Protein AF-A0A9P8AT73-F1 (afdb_monomer)

Organism: NCBI:txid856835

pLDDT: mean 70.16, std 18.96, range [32.47, 95.94]

Nearest PDB structures (foldseek):
  2o8y-assembly1_A  TM=5.576E-01  e=1.952E-02  Homo sapiens
  8tvm-assembly2_B  TM=5.380E-01  e=4.644E-02  Homo sapiens
  4i93-assembly2_B  TM=5.311E-01  e=3.125E-01  Arabidopsis thaliana
  3q4t-assembly1_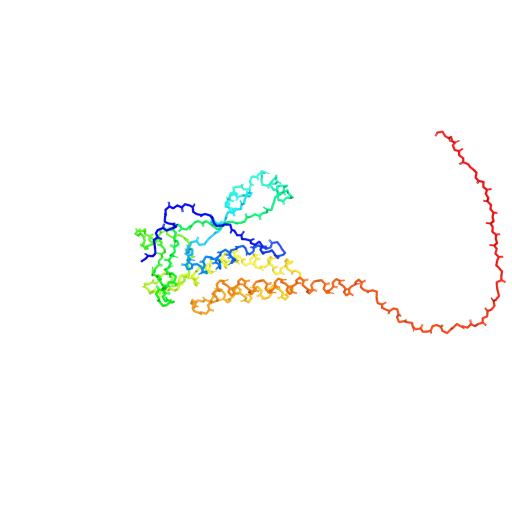A  TM=5.018E-01  e=4.172E-01  Homo sapiens
  7xdx-assembly2_B  TM=4.761E-01  e=6.252E-01  Arabidopsis thaliana

Sequence (244 aa):
MGEDLFRGRNHALPVLQELKYEGLTFVVSEGLAFCHKRLVAHLDVSYDNILVNFAGGINSPRTSAFRSKQYLSVHFPVRYYINGFEHAAVFFEDSKPSERTITGLPNACWGSKKEYFTRRVPPEMGNAEPYCPFRADHIVELKLWDDEAELHRMTVKTKAASTALRLLILFKEMSQEIPTQRPLMAEVYETLQTIIRETDQAAQEHYAGIYLPRESHNRGVEKDNRGVLPMVVVDGASGGSVKM

Secondary structure (DSSP, 8-state):
----TTTTS---EEPS---EETTEE-HHHHHHHHHHHTTEE-S--SGGGEEETTBSSTTS---THHHHHHHHHHHS---EEE--GGG-EE--TT--GGG--B-S-TGGGGT--GGG--S---GGGGSSS-B-HHHHTHHHHHHTS--HHHHHHHHHH-S-HHHHHHHHHHHHHHT-SSGGGSPPHHHHHHHHHHHHHHHHHHHHHHHHHHHS--------------------------------

Radius of gyration: 29.47 Å; Cα contacts (8 Å, |Δi|>4): 266; chains: 1; bounding box: 84×36×98 Å

Solvent-accessible surface area (backbone atoms only — not comparable to full-atom values): 15001 Å² total; per-residue (Å²): 129,52,78,72,87,50,64,90,48,93,50,71,46,77,41,90,62,84,44,71,57,97,88,45,74,54,45,62,42,51,44,47,23,58,32,47,77,63,39,32,24,47,70,47,66,48,62,78,25,38,38,37,85,88,40,70,29,81,85,52,78,86,46,81,70,57,67,62,46,62,60,48,56,77,79,39,83,87,41,45,25,48,36,56,39,75,45,42,48,61,50,52,91,87,57,52,80,87,70,54,53,48,54,40,42,64,57,44,74,71,75,42,61,67,87,76,60,80,70,90,69,53,73,64,40,76,33,86,54,74,40,56,46,61,54,47,45,48,52,40,68,55,57,78,44,70,45,65,65,54,49,48,47,45,53,70,62,38,89,46,63,69,56,40,52,52,53,51,51,51,51,53,39,45,59,41,88,56,58,88,67,26,62,53,47,55,56,49,35,55,48,52,53,50,53,49,54,54,50,54,50,52,51,51,52,54,52,50,66,70,71,50,77,75,77,75,77,78,71,78,76,79,78,78,89,78,82,85,87,82,89,80,87,81,87,82,90,79,89,87,81,90,86,132

Mean predicted aligned error: 13.98 Å

Structure (mmCIF, N/CA/C/O backbone):
data_AF-A0A9P8AT73-F1
#
_entry.id   AF-A0A9P8AT73-F1
#
loop_
_atom_site.group_PDB
_atom_site.id
_atom_site.type_symbol
_atom_site.label_atom_id
_atom_site.label_alt_id
_atom_site.label_comp_id
_atom_site.label_asym_id
_atom_site.label_entity_id
_atom_site.label_seq_id
_atom_site.pdbx_PDB_ins_code
_atom_site.Cartn_x
_atom_site.Cartn_y
_atom_site.Cartn_z
_atom_site.occupancy
_atom_site.B_iso_or_equiv
_atom_site.auth_seq_id
_atom_site.auth_comp_id
_atom_site.auth_asym_id
_atom_site.auth_atom_id
_atom_site.pdbx_PDB_model_num
ATOM 1 N N . MET A 1 1 ? 10.101 -10.794 -19.516 1.00 48.69 1 MET A N 1
ATOM 2 C CA . MET A 1 1 ? 8.888 -10.205 -18.911 1.00 48.69 1 MET A CA 1
ATOM 3 C C . MET A 1 1 ? 7.864 -11.314 -18.793 1.00 48.69 1 MET A C 1
ATOM 5 O O . MET A 1 1 ? 7.716 -12.039 -19.770 1.00 48.69 1 MET A O 1
ATOM 9 N N . GLY A 1 2 ? 7.253 -11.489 -17.617 1.00 42.00 2 GLY A N 1
ATOM 10 C CA . GLY A 1 2 ? 6.170 -12.456 -17.415 1.00 42.00 2 GLY A CA 1
ATOM 11 C C . GLY A 1 2 ? 4.982 -12.139 -18.303 1.00 42.00 2 GLY A C 1
ATOM 12 O O . GLY A 1 2 ? 4.750 -10.971 -18.604 1.00 42.00 2 GLY A O 1
ATOM 13 N N . GLU A 1 3 ? 4.304 -13.182 -18.776 1.00 43.25 3 GLU A N 1
ATOM 14 C CA . GLU A 1 3 ? 3.178 -13.073 -19.702 1.00 43.25 3 GLU A CA 1
ATOM 15 C C . GLU A 1 3 ? 2.102 -12.087 -19.218 1.00 43.25 3 GLU A C 1
ATOM 17 O O . GLU A 1 3 ? 1.919 -11.869 -18.019 1.00 43.25 3 GLU A O 1
ATOM 22 N N . ASP A 1 4 ? 1.400 -11.512 -20.200 1.00 49.44 4 ASP A N 1
ATOM 23 C CA . ASP A 1 4 ? 0.460 -10.379 -20.206 1.00 49.44 4 ASP A CA 1
ATOM 24 C C . ASP A 1 4 ? -0.786 -10.484 -19.282 1.00 49.44 4 ASP A C 1
ATOM 26 O O . ASP A 1 4 ? -1.852 -9.960 -19.607 1.00 49.44 4 ASP A O 1
ATOM 30 N N . LEU A 1 5 ? -0.699 -11.124 -18.114 1.00 47.59 5 LEU A N 1
ATOM 31 C CA . LEU A 1 5 ? -1.836 -11.470 -17.247 1.00 47.59 5 LEU A CA 1
ATOM 32 C C . LEU A 1 5 ? -2.676 -10.279 -16.752 1.00 47.59 5 LEU A C 1
ATOM 34 O O . LEU A 1 5 ? -3.830 -10.485 -16.386 1.00 47.59 5 LEU A O 1
ATOM 38 N N . PHE A 1 6 ? -2.137 -9.057 -16.784 1.00 48.16 6 PHE A N 1
ATOM 39 C CA . PHE A 1 6 ? -2.843 -7.831 -16.380 1.00 48.16 6 PHE A CA 1
ATOM 40 C C . PHE A 1 6 ? -2.926 -6.761 -17.480 1.00 48.16 6 PHE A C 1
ATOM 42 O O . PHE A 1 6 ? -3.417 -5.657 -17.246 1.00 48.16 6 PHE A O 1
ATOM 49 N N . ARG A 1 7 ? -2.441 -7.049 -18.693 1.00 45.00 7 ARG A N 1
ATOM 50 C CA . ARG A 1 7 ? -2.291 -6.033 -19.741 1.00 45.00 7 ARG A CA 1
ATOM 51 C C . ARG A 1 7 ? -3.615 -5.756 -20.454 1.00 45.00 7 ARG A C 1
ATOM 53 O O . ARG A 1 7 ? -4.243 -6.656 -21.006 1.00 45.00 7 ARG A O 1
ATOM 60 N N . GLY A 1 8 ? -4.023 -4.485 -20.478 1.00 43.53 8 GLY A N 1
ATOM 61 C CA . GLY A 1 8 ? -5.137 -3.996 -21.302 1.00 43.53 8 GLY A CA 1
ATOM 62 C C . GLY A 1 8 ? -6.535 -4.461 -20.879 1.00 43.53 8 GLY A C 1
ATOM 63 O O . GLY A 1 8 ? -7.487 -4.292 -21.640 1.00 43.53 8 GLY A O 1
ATOM 64 N N . ARG A 1 9 ? -6.683 -5.048 -19.686 1.00 45.66 9 ARG A N 1
ATOM 65 C CA . ARG A 1 9 ? -7.976 -5.447 -19.122 1.00 45.66 9 ARG A CA 1
ATOM 66 C C . ARG A 1 9 ? -8.153 -4.809 -17.751 1.00 45.66 9 ARG A C 1
ATOM 68 O O . ARG A 1 9 ? -7.236 -4.801 -16.938 1.00 45.66 9 ARG A O 1
ATOM 75 N N . ASN A 1 10 ? -9.354 -4.299 -17.489 1.00 51.50 10 ASN A N 1
ATOM 76 C CA . ASN A 1 10 ? -9.721 -3.803 -16.167 1.00 51.50 10 ASN A CA 1
ATOM 77 C C . ASN A 1 10 ? -9.813 -4.990 -15.205 1.00 51.50 10 ASN A C 1
ATOM 79 O O . ASN A 1 10 ? -10.814 -5.707 -15.183 1.00 51.50 10 ASN A O 1
ATOM 83 N N . HIS A 1 11 ? -8.756 -5.210 -14.431 1.00 58.66 11 HIS A N 1
ATOM 84 C CA . HIS A 1 11 ? -8.764 -6.153 -13.322 1.00 58.66 11 HIS A CA 1
ATOM 85 C C . HIS A 1 11 ? -9.163 -5.423 -12.040 1.00 58.66 11 HIS A C 1
ATOM 87 O O . HIS A 1 11 ? -8.707 -4.309 -11.785 1.00 58.66 11 HIS A O 1
ATOM 93 N N . ALA A 1 12 ? -10.023 -6.055 -11.245 1.00 60.66 12 ALA A N 1
ATOM 94 C CA . ALA A 1 12 ? -10.360 -5.615 -9.900 1.00 60.66 12 ALA A CA 1
ATOM 95 C C . ALA A 1 12 ? -10.035 -6.755 -8.934 1.00 60.66 12 ALA A C 1
ATOM 97 O O . ALA A 1 12 ? -10.530 -7.872 -9.106 1.00 60.66 12 ALA A O 1
ATOM 98 N N . LEU A 1 13 ? -9.198 -6.485 -7.935 1.00 61.12 13 LEU A N 1
ATOM 99 C CA . LEU A 1 13 ? -8.882 -7.452 -6.887 1.00 61.12 13 LEU A CA 1
ATOM 100 C C . LEU A 1 13 ? -9.727 -7.148 -5.649 1.00 61.12 13 LEU A C 1
ATOM 102 O O . LEU A 1 13 ? -9.697 -6.008 -5.182 1.00 61.12 13 LEU A O 1
ATOM 106 N N . PRO A 1 14 ? -10.484 -8.123 -5.110 1.00 58.16 14 PRO A N 1
ATOM 107 C CA . PRO A 1 14 ? -11.170 -7.928 -3.843 1.00 58.16 14 PRO A CA 1
ATOM 108 C C . PRO A 1 14 ? -10.143 -7.752 -2.724 1.00 58.16 14 PRO A C 1
ATOM 110 O O . PRO A 1 14 ? -9.236 -8.571 -2.578 1.00 58.16 14 PRO A O 1
ATOM 113 N N . VAL A 1 15 ? -10.318 -6.709 -1.918 1.00 59.06 15 VAL A N 1
ATOM 114 C CA . VAL A 1 15 ? -9.632 -6.575 -0.631 1.00 59.06 15 VAL A CA 1
ATOM 115 C C . VAL A 1 15 ? -10.300 -7.546 0.345 1.00 59.06 15 VAL A C 1
ATOM 117 O O . VAL A 1 15 ? -11.532 -7.608 0.421 1.00 59.06 15 VAL A O 1
ATOM 120 N N . LEU A 1 16 ? -9.493 -8.372 1.011 1.00 54.03 16 LEU A N 1
ATOM 121 C CA . LEU A 1 16 ? -9.964 -9.540 1.760 1.00 54.03 16 LEU A CA 1
ATOM 122 C C . LEU A 1 16 ? -10.389 -9.167 3.183 1.00 54.03 16 LEU A C 1
ATOM 124 O O . LEU A 1 16 ? -11.294 -9.801 3.730 1.00 54.03 16 LEU A O 1
ATOM 128 N N . GLN A 1 17 ? -9.804 -8.112 3.747 1.00 56.66 17 GLN A N 1
ATOM 129 C CA . GLN A 1 17 ? -10.068 -7.640 5.090 1.00 56.66 17 GLN A CA 1
ATOM 130 C C . GLN A 1 17 ? -10.032 -6.113 5.171 1.00 56.66 17 GLN A C 1
ATOM 132 O O . GLN A 1 17 ? -9.032 -5.437 4.939 1.00 56.66 17 GLN A O 1
ATOM 137 N N . GLU A 1 18 ? -11.163 -5.553 5.579 1.00 61.34 18 GLU A N 1
ATOM 138 C CA . GLU A 1 18 ? -11.250 -4.140 5.892 1.00 61.34 18 GLU A CA 1
ATOM 139 C C . GLU A 1 18 ? -10.633 -3.876 7.269 1.00 61.34 18 GLU A C 1
ATOM 141 O O . GLU A 1 18 ? -11.168 -4.294 8.298 1.00 61.34 18 GLU A O 1
ATOM 146 N N . LEU A 1 19 ? -9.503 -3.174 7.296 1.00 58.16 19 LEU A N 1
ATOM 147 C CA . LEU A 1 19 ? -8.893 -2.728 8.537 1.00 58.16 19 LEU A CA 1
ATOM 148 C C . LEU A 1 19 ? -9.467 -1.354 8.902 1.00 58.16 19 LEU A C 1
ATOM 150 O O . LEU A 1 19 ? -9.149 -0.354 8.256 1.00 58.16 19 LEU A O 1
ATOM 154 N N . LYS A 1 20 ? -10.340 -1.307 9.912 1.00 64.62 20 LYS A N 1
ATOM 155 C CA . LYS A 1 20 ? -10.963 -0.068 10.390 1.00 64.62 20 LYS A CA 1
ATOM 156 C C . LYS A 1 20 ? -10.419 0.349 11.744 1.00 64.62 20 LYS A C 1
ATOM 158 O O . LYS A 1 20 ? -10.353 -0.468 12.653 1.00 64.62 20 LYS A O 1
ATOM 163 N N . TYR A 1 21 ? -10.149 1.639 11.907 1.00 56.41 21 TYR A N 1
ATOM 164 C CA . TYR A 1 21 ? -9.905 2.233 13.219 1.00 56.41 21 TYR A CA 1
ATOM 165 C C . TYR A 1 21 ? -10.523 3.627 13.282 1.00 56.41 21 TYR A C 1
ATOM 167 O O . TYR A 1 21 ? -10.177 4.495 12.491 1.00 56.41 21 TYR A O 1
ATOM 175 N N . GLU A 1 22 ? -11.493 3.822 14.177 1.00 59.31 22 GLU A N 1
ATOM 176 C CA . GLU A 1 22 ? -12.158 5.114 14.423 1.00 59.31 22 GLU A CA 1
ATOM 177 C C . GLU A 1 22 ? -12.609 5.892 13.160 1.00 59.31 22 GLU A C 1
ATOM 179 O O . GLU A 1 22 ? -12.509 7.116 13.062 1.00 59.31 22 GLU A O 1
ATOM 184 N N . GLY A 1 23 ? -13.150 5.170 12.172 1.00 55.28 23 GLY A N 1
ATOM 185 C CA . GLY A 1 23 ? -13.635 5.740 10.907 1.00 55.28 23 GLY A CA 1
ATOM 186 C C . GLY A 1 23 ? -12.578 5.852 9.805 1.00 55.28 23 GLY A C 1
ATOM 187 O O . GLY A 1 23 ? -12.913 6.240 8.688 1.00 55.28 23 GLY A O 1
ATOM 188 N N . LEU A 1 24 ? -11.334 5.470 10.091 1.00 57.69 24 LEU A N 1
ATOM 189 C CA . LEU A 1 24 ? -10.261 5.281 9.118 1.00 57.69 24 LEU A CA 1
ATOM 190 C C . LEU A 1 24 ? -10.358 3.875 8.539 1.00 57.69 24 LEU A C 1
ATOM 192 O O . LEU A 1 24 ? -10.748 2.945 9.243 1.00 57.69 24 LEU A O 1
ATOM 196 N N . THR A 1 25 ? -10.022 3.721 7.262 1.00 63.56 25 THR A N 1
ATOM 197 C CA . THR A 1 25 ? -10.071 2.434 6.560 1.00 63.56 25 THR A CA 1
ATOM 198 C C . THR A 1 25 ? -8.763 2.218 5.801 1.00 63.56 25 THR A C 1
ATOM 200 O O . THR A 1 25 ? -8.476 2.951 4.860 1.00 63.56 25 THR A O 1
ATOM 203 N N . PHE A 1 26 ? -7.982 1.213 6.200 1.00 69.12 26 PHE A N 1
ATOM 204 C CA . PHE A 1 26 ? -6.647 0.901 5.663 1.00 69.12 26 PHE A CA 1
ATOM 205 C C . PHE A 1 26 ? -6.690 -0.297 4.705 1.00 69.12 26 PHE A C 1
ATOM 207 O O . PHE A 1 26 ? -6.011 -1.306 4.867 1.00 69.12 26 PHE A O 1
ATOM 214 N N . VAL A 1 27 ? -7.562 -0.207 3.707 1.00 64.69 27 VAL A N 1
ATOM 215 C CA . VAL A 1 27 ? -7.792 -1.260 2.698 1.00 64.69 27 VAL A CA 1
ATOM 216 C C . VAL A 1 27 ? -6.711 -1.319 1.621 1.00 64.69 27 VAL A C 1
ATOM 218 O O . VAL A 1 27 ? -6.592 -2.315 0.911 1.00 64.69 27 VAL A O 1
ATOM 221 N N . VAL A 1 28 ? -5.923 -0.251 1.494 1.00 76.88 28 VAL A N 1
ATOM 222 C CA . VAL A 1 28 ? -4.886 -0.126 0.468 1.00 76.88 28 VAL A CA 1
ATOM 223 C C . VAL A 1 28 ? -3.676 -0.986 0.831 1.00 76.88 28 VAL A C 1
ATOM 225 O O . VAL A 1 28 ? -3.201 -1.733 -0.024 1.00 76.88 28 VAL A O 1
ATOM 228 N N . SER A 1 29 ? -3.232 -0.976 2.095 1.00 83.62 29 SER A N 1
ATOM 229 C CA . SER A 1 29 ? -2.037 -1.726 2.499 1.00 83.62 29 SER A CA 1
ATOM 230 C C . SER A 1 29 ? -2.196 -3.242 2.348 1.00 83.62 29 SER A C 1
ATOM 232 O O . SER A 1 29 ? -1.285 -3.893 1.846 1.00 83.62 29 SER A O 1
ATOM 234 N N . GLU A 1 30 ? -3.347 -3.826 2.709 1.00 85.19 30 GLU A N 1
ATOM 235 C CA . GLU A 1 30 ? -3.569 -5.274 2.537 1.00 85.19 30 GLU A CA 1
ATOM 236 C C . GLU A 1 30 ? -3.549 -5.673 1.056 1.00 85.19 30 GLU A C 1
ATOM 238 O O . GLU A 1 30 ? -2.845 -6.606 0.659 1.00 85.19 30 GLU A O 1
ATOM 243 N N . GLY A 1 31 ? -4.317 -4.964 0.222 1.00 85.31 31 GLY A N 1
ATOM 244 C CA . GLY A 1 31 ? -4.418 -5.278 -1.200 1.00 85.31 31 GLY A CA 1
ATOM 245 C C . GLY A 1 31 ? -3.078 -5.111 -1.918 1.00 85.31 31 GLY A C 1
ATOM 246 O O . GLY A 1 31 ? -2.707 -5.950 -2.742 1.00 85.31 31 GLY A O 1
ATOM 247 N N . LEU A 1 32 ? -2.300 -4.088 -1.560 1.00 89.44 32 LEU A N 1
ATOM 248 C CA . LEU A 1 32 ? -0.948 -3.906 -2.081 1.00 89.44 32 LEU A CA 1
ATOM 249 C C . LEU A 1 32 ? 0.024 -4.965 -1.547 1.00 89.44 32 LEU A C 1
ATOM 251 O O . LEU A 1 32 ? 0.783 -5.518 -2.338 1.00 89.44 32 LEU A O 1
ATOM 255 N N . ALA A 1 33 ? -0.041 -5.343 -0.267 1.00 91.31 33 ALA A N 1
ATOM 256 C CA . ALA A 1 33 ? 0.756 -6.448 0.271 1.00 91.31 33 ALA A CA 1
ATOM 257 C C . ALA A 1 33 ? 0.456 -7.770 -0.461 1.00 91.31 33 ALA A C 1
ATOM 259 O O . ALA A 1 33 ? 1.371 -8.524 -0.803 1.00 91.31 33 ALA A O 1
ATOM 260 N N . PHE A 1 34 ? -0.817 -8.031 -0.776 1.00 91.31 34 PHE A N 1
ATOM 261 C CA . PHE A 1 34 ? -1.239 -9.177 -1.581 1.00 91.31 34 PHE A CA 1
ATOM 262 C C . PHE A 1 34 ? -0.641 -9.153 -2.996 1.00 91.31 34 PHE A C 1
ATOM 264 O O . PHE A 1 34 ? -0.196 -10.201 -3.482 1.00 91.31 34 PHE A O 1
ATOM 271 N N . CYS A 1 35 ? -0.629 -7.984 -3.647 1.00 93.00 35 CYS A N 1
ATOM 272 C CA . CYS A 1 35 ? -0.035 -7.793 -4.972 1.00 93.00 35 CYS A CA 1
ATOM 273 C C . CYS A 1 35 ? 1.484 -7.991 -4.927 1.00 93.00 35 CYS A C 1
ATOM 275 O O . CYS A 1 35 ? 2.031 -8.786 -5.692 1.00 93.00 35 CYS A O 1
ATOM 277 N N . HIS A 1 36 ? 2.159 -7.352 -3.970 1.00 94.50 36 HIS A N 1
ATOM 278 C CA . HIS A 1 36 ? 3.612 -7.416 -3.799 1.00 94.50 36 HIS A CA 1
ATOM 279 C C . HIS A 1 36 ? 4.085 -8.843 -3.525 1.00 94.50 36 HIS A C 1
ATOM 281 O O . HIS A 1 36 ? 5.084 -9.277 -4.097 1.00 94.50 36 HIS A O 1
ATOM 287 N N . LYS A 1 37 ? 3.331 -9.621 -2.735 1.00 94.81 37 LYS A N 1
ATOM 288 C CA . LYS A 1 37 ? 3.602 -11.050 -2.499 1.00 94.81 37 LYS A CA 1
ATOM 289 C C . LYS A 1 37 ? 3.580 -11.884 -3.786 1.00 94.81 37 LYS A C 1
ATOM 291 O O . LYS A 1 37 ? 4.264 -12.898 -3.858 1.00 94.81 37 LYS A O 1
ATOM 296 N N . ARG A 1 38 ? 2.813 -11.460 -4.795 1.00 95.25 38 ARG A N 1
ATOM 297 C CA . ARG A 1 38 ? 2.738 -12.069 -6.137 1.00 95.25 38 ARG A CA 1
ATOM 298 C C . ARG A 1 38 ? 3.625 -11.371 -7.160 1.00 95.25 38 ARG A C 1
ATOM 300 O O . ARG A 1 38 ? 3.467 -11.584 -8.354 1.00 95.25 38 ARG A O 1
ATOM 307 N N . LEU A 1 39 ? 4.546 -10.534 -6.688 1.00 95.94 39 LEU A N 1
ATOM 308 C CA . LEU A 1 39 ? 5.477 -9.780 -7.516 1.00 95.94 39 LEU A CA 1
ATOM 309 C C . LEU A 1 39 ? 4.776 -8.876 -8.540 1.00 95.94 39 LEU A C 1
ATOM 311 O O . LEU A 1 39 ? 5.279 -8.666 -9.643 1.00 95.94 39 LEU A O 1
ATOM 315 N N . VAL A 1 40 ? 3.627 -8.324 -8.147 1.00 94.81 40 VAL A N 1
ATOM 316 C CA . VAL A 1 40 ? 2.894 -7.302 -8.894 1.00 94.81 40 VAL A CA 1
ATOM 317 C C . VAL A 1 40 ? 3.022 -5.977 -8.147 1.00 94.81 40 VAL A C 1
ATOM 319 O O . VAL A 1 40 ? 2.574 -5.872 -7.007 1.00 94.81 40 VAL A O 1
ATOM 322 N N . ALA A 1 41 ? 3.632 -4.976 -8.775 1.00 93.44 41 ALA A N 1
ATOM 323 C CA . ALA A 1 41 ? 3.624 -3.593 -8.298 1.00 93.44 41 ALA A CA 1
ATOM 324 C C . ALA A 1 41 ? 2.568 -2.802 -9.077 1.00 93.44 41 ALA A C 1
ATOM 326 O O . ALA A 1 41 ? 2.518 -2.911 -10.300 1.00 93.44 41 ALA A O 1
ATOM 327 N N . HIS A 1 42 ? 1.722 -2.036 -8.393 1.00 91.81 42 HIS A N 1
ATOM 328 C CA . HIS A 1 42 ? 0.559 -1.383 -9.000 1.00 91.81 42 HIS A CA 1
ATOM 329 C C . HIS A 1 42 ? 0.937 -0.129 -9.797 1.00 91.81 42 HIS A C 1
ATOM 331 O O . HIS A 1 42 ? 0.401 0.109 -10.876 1.00 91.81 42 HIS A O 1
ATOM 337 N N . LEU A 1 43 ? 1.856 0.675 -9.256 1.00 89.50 43 LEU A N 1
ATOM 338 C CA . LEU A 1 43 ? 2.461 1.897 -9.803 1.00 89.50 43 LEU A CA 1
ATOM 339 C C . LEU A 1 43 ? 1.519 3.066 -10.088 1.00 89.50 43 LEU A C 1
ATOM 341 O O . LEU A 1 43 ? 1.976 4.187 -10.301 1.00 89.50 43 LEU A O 1
ATOM 345 N N . ASP A 1 44 ? 0.215 2.819 -10.038 1.00 85.38 44 ASP A N 1
ATOM 346 C CA . ASP A 1 44 ? -0.812 3.838 -10.195 1.00 85.38 44 ASP A CA 1
ATOM 347 C C . ASP A 1 44 ? -1.846 3.820 -9.066 1.00 85.38 44 ASP A C 1
ATOM 349 O O . ASP A 1 44 ? -3.048 3.932 -9.278 1.00 85.38 44 ASP A O 1
ATOM 353 N N . VAL A 1 45 ? -1.398 3.622 -7.830 1.00 83.56 45 VAL A N 1
ATOM 354 C CA . VAL A 1 45 ? -2.297 3.664 -6.670 1.00 83.56 45 VAL A CA 1
ATOM 355 C C . VAL A 1 45 ? -2.911 5.070 -6.580 1.00 83.56 45 VAL A C 1
ATOM 357 O O . VAL A 1 45 ? -2.193 6.057 -6.699 1.00 83.56 45 VAL A O 1
ATOM 360 N N . SER A 1 46 ? -4.231 5.192 -6.419 1.00 79.44 46 SER A N 1
ATOM 361 C CA . SER A 1 46 ? -4.929 6.454 -6.107 1.00 79.44 46 SER A CA 1
ATOM 362 C C . SER A 1 46 ? -6.369 6.197 -5.668 1.00 79.44 46 SER A C 1
ATOM 364 O O . SER A 1 46 ? -6.878 5.093 -5.838 1.00 79.44 46 SER A O 1
ATOM 366 N N . TYR A 1 47 ? -7.053 7.229 -5.163 1.00 74.69 47 TYR A N 1
ATOM 367 C CA . TYR A 1 47 ? -8.481 7.155 -4.833 1.00 74.69 47 TYR A CA 1
ATOM 368 C C . TYR A 1 47 ? -9.379 6.768 -6.011 1.00 74.69 47 TYR A C 1
ATOM 370 O O . TYR A 1 47 ? -10.402 6.119 -5.798 1.00 74.69 47 TYR A O 1
ATOM 378 N N . ASP A 1 48 ? -9.026 7.166 -7.234 1.00 76.44 48 ASP A N 1
ATOM 379 C CA . ASP A 1 48 ? -9.808 6.815 -8.426 1.00 76.44 48 ASP A CA 1
ATOM 380 C C . ASP A 1 48 ? -9.683 5.318 -8.758 1.00 76.44 48 ASP A C 1
ATOM 382 O O . ASP A 1 48 ? -10.554 4.748 -9.415 1.00 76.44 48 ASP A O 1
ATOM 386 N N . ASN A 1 49 ? -8.633 4.688 -8.225 1.00 82.12 49 ASN A N 1
ATOM 387 C CA . ASN A 1 49 ? -8.288 3.282 -8.380 1.00 82.12 49 ASN A CA 1
ATOM 388 C C . ASN A 1 49 ? -8.663 2.421 -7.152 1.00 82.12 49 ASN A C 1
ATOM 390 O O . ASN A 1 49 ? -8.213 1.280 -7.010 1.00 82.12 49 ASN A O 1
ATOM 394 N N . ILE A 1 50 ? -9.502 2.962 -6.258 1.00 79.88 50 ILE A N 1
ATOM 395 C CA . ILE A 1 50 ? -10.139 2.222 -5.165 1.00 79.88 50 ILE A CA 1
ATOM 396 C C . ILE A 1 50 ? -11.655 2.245 -5.369 1.00 79.88 50 ILE A C 1
ATOM 398 O O . ILE A 1 50 ? -12.312 3.280 -5.234 1.00 79.88 50 ILE A O 1
ATOM 402 N N . LEU A 1 51 ? -12.230 1.082 -5.665 1.00 77.56 51 LEU A N 1
ATOM 403 C CA . LEU A 1 51 ? -13.673 0.907 -5.827 1.00 77.56 51 LEU A CA 1
ATOM 404 C C . LEU A 1 51 ? -14.305 0.423 -4.528 1.00 77.56 51 LEU A C 1
ATOM 406 O O . LEU A 1 51 ? -13.702 -0.347 -3.783 1.00 77.56 51 LEU A O 1
ATOM 410 N N . VAL A 1 52 ? -15.561 0.803 -4.301 1.00 76.00 52 VAL A N 1
ATOM 411 C CA . VAL A 1 52 ? -16.378 0.287 -3.202 1.00 76.00 52 VAL A CA 1
ATOM 412 C C . VAL A 1 52 ? -17.647 -0.327 -3.786 1.00 76.00 52 VAL A C 1
ATOM 414 O O . VAL A 1 52 ? -18.292 0.261 -4.647 1.00 76.00 52 VAL A O 1
ATOM 417 N N . ASN A 1 53 ? -18.069 -1.498 -3.317 1.00 74.56 53 ASN A N 1
ATOM 418 C CA . ASN A 1 53 ? -19.263 -2.180 -3.847 1.00 74.56 53 ASN A CA 1
ATOM 419 C C . ASN A 1 53 ? -20.572 -1.355 -3.806 1.00 74.56 53 ASN A C 1
ATOM 421 O O . ASN A 1 53 ? -21.516 -1.694 -4.516 1.00 74.56 53 ASN A O 1
ATOM 425 N N . PHE A 1 54 ? -20.637 -0.264 -3.033 1.00 66.75 54 PHE A N 1
ATOM 426 C CA . PHE A 1 54 ? -21.784 0.658 -2.997 1.00 66.75 54 PHE A CA 1
ATOM 427 C C . PHE A 1 54 ? -21.511 2.030 -3.623 1.00 66.75 54 PHE A C 1
ATOM 429 O O . PHE A 1 54 ? -22.427 2.848 -3.735 1.00 66.75 54 PHE A O 1
ATOM 436 N N . ALA A 1 55 ? -20.289 2.318 -4.063 1.00 59.34 55 ALA A N 1
ATOM 437 C CA . ALA A 1 55 ? -19.909 3.602 -4.638 1.00 59.34 55 ALA A CA 1
ATOM 438 C C . ALA A 1 55 ? -18.804 3.432 -5.691 1.00 59.34 55 ALA A C 1
ATOM 440 O O . ALA A 1 55 ? -17.778 2.813 -5.425 1.00 59.34 55 ALA A O 1
ATOM 441 N N . GLY A 1 56 ? -18.985 4.047 -6.869 1.00 54.28 56 GLY A N 1
ATOM 442 C CA . GLY A 1 56 ? -17.842 4.329 -7.748 1.00 54.28 56 GLY A CA 1
ATOM 443 C C . GLY A 1 56 ? -16.809 5.207 -7.026 1.00 54.28 56 GLY A C 1
ATOM 444 O O . GLY A 1 56 ? -17.076 5.642 -5.904 1.00 54.28 56 GLY A O 1
ATOM 445 N N . GLY A 1 57 ? -15.656 5.467 -7.655 1.00 50.00 57 GLY A N 1
ATOM 446 C CA . GLY A 1 57 ? -14.535 6.205 -7.046 1.00 50.00 57 GLY A CA 1
ATOM 447 C C . GLY A 1 57 ? -14.960 7.450 -6.253 1.00 50.00 57 GLY A C 1
ATOM 448 O O . GLY A 1 57 ? -15.999 8.048 -6.532 1.00 50.00 57 GLY A O 1
ATOM 449 N N . ILE A 1 58 ? -14.173 7.842 -5.246 1.00 47.19 58 ILE A N 1
ATOM 450 C CA . ILE A 1 58 ? -14.575 8.799 -4.188 1.00 47.19 58 ILE A CA 1
ATOM 451 C C . ILE A 1 58 ? -15.065 10.172 -4.707 1.00 47.19 58 ILE A C 1
ATOM 453 O O . ILE A 1 58 ? -15.793 10.876 -4.006 1.00 47.19 58 ILE A O 1
ATOM 457 N N . ASN A 1 59 ? -14.711 10.513 -5.951 1.00 47.53 59 ASN A N 1
ATOM 458 C CA . ASN A 1 59 ? -15.128 11.706 -6.693 1.00 47.53 59 ASN A CA 1
ATOM 459 C C . ASN A 1 59 ? -16.506 11.583 -7.376 1.00 47.53 59 ASN A C 1
ATOM 461 O O . ASN A 1 59 ? -16.967 12.519 -8.031 1.00 47.53 59 ASN A O 1
ATOM 465 N N . SER A 1 60 ? -17.190 10.444 -7.241 1.00 45.72 60 SER A N 1
ATOM 466 C CA . SER A 1 60 ? -18.551 10.259 -7.738 1.00 45.72 60 SER A CA 1
ATOM 467 C C . SER A 1 60 ? -19.474 11.265 -7.041 1.00 45.72 60 SER A C 1
ATOM 469 O O . SER A 1 60 ? -19.406 11.402 -5.814 1.00 45.72 60 SER A O 1
ATOM 471 N N . PRO A 1 61 ? -20.315 12.009 -7.784 1.00 42.06 61 PRO A N 1
ATOM 472 C CA . PRO A 1 61 ? -21.031 13.145 -7.230 1.00 42.06 61 PRO A CA 1
ATOM 473 C C . PRO A 1 61 ? -21.834 12.716 -6.002 1.00 42.06 61 PRO A C 1
ATOM 475 O O . PRO 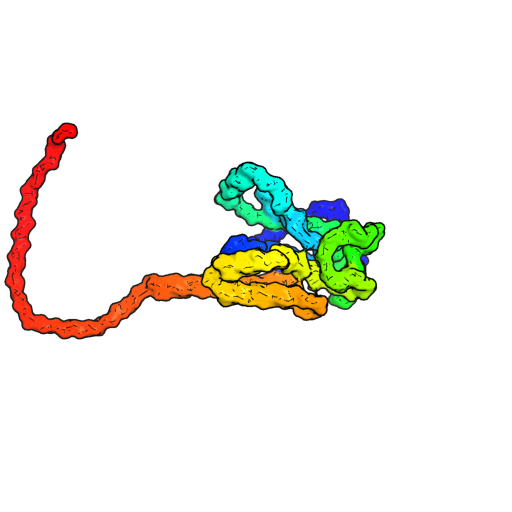A 1 61 ? -22.651 11.789 -6.064 1.00 42.06 61 PRO A O 1
ATOM 478 N N . ARG A 1 62 ? -21.593 13.414 -4.881 1.00 48.88 62 ARG A N 1
ATOM 479 C CA . ARG A 1 62 ? -22.332 13.306 -3.612 1.00 48.88 62 ARG A CA 1
ATOM 480 C C . ARG A 1 62 ? -23.760 13.826 -3.796 1.00 48.88 62 ARG A C 1
ATOM 482 O O . ARG A 1 62 ? -24.179 14.801 -3.183 1.00 48.88 62 ARG A O 1
ATOM 489 N N . THR A 1 63 ? -24.507 13.209 -4.700 1.00 47.28 63 THR A N 1
ATOM 490 C CA . THR A 1 63 ? -25.932 13.459 -4.868 1.00 47.28 63 THR A CA 1
ATOM 491 C C . THR A 1 63 ? -26.671 12.961 -3.627 1.00 47.28 63 THR A C 1
ATOM 493 O O . THR A 1 63 ? -26.165 12.135 -2.862 1.00 47.28 63 THR A O 1
ATOM 496 N N . SER A 1 64 ? -27.894 13.439 -3.412 1.00 46.09 64 SER A N 1
ATOM 497 C CA . SER A 1 64 ? -28.784 12.987 -2.332 1.00 46.09 64 SER A CA 1
ATOM 498 C C . SER A 1 64 ? -28.970 11.458 -2.276 1.00 46.09 64 SER A C 1
ATOM 500 O O . SER A 1 64 ? -29.263 10.922 -1.207 1.00 46.09 64 SER A O 1
ATOM 502 N N . ALA A 1 65 ? -28.695 10.740 -3.371 1.00 49.38 65 ALA A N 1
ATOM 503 C CA . ALA A 1 65 ? -28.652 9.279 -3.443 1.00 49.38 65 ALA A CA 1
ATOM 504 C C . ALA A 1 65 ? -27.504 8.625 -2.639 1.00 49.38 65 ALA A C 1
ATOM 506 O O . ALA A 1 65 ? -27.517 7.419 -2.419 1.00 49.38 65 ALA A O 1
ATOM 507 N N . PHE A 1 66 ? -26.508 9.375 -2.154 1.00 46.03 66 PHE A N 1
ATOM 508 C CA . PHE A 1 66 ? -25.490 8.826 -1.246 1.00 46.03 66 PHE A CA 1
ATOM 509 C C . PHE A 1 66 ? -26.024 8.603 0.175 1.00 46.03 66 PHE A C 1
ATOM 511 O O . PHE A 1 66 ? -25.565 7.696 0.866 1.00 46.03 66 PHE A O 1
ATOM 518 N N . ARG A 1 67 ? -27.038 9.370 0.607 1.00 45.91 67 ARG A N 1
ATOM 519 C CA . ARG A 1 67 ? -27.685 9.157 1.914 1.00 45.91 67 ARG A CA 1
ATOM 520 C C . ARG A 1 67 ? -28.522 7.877 1.942 1.00 45.91 67 ARG A C 1
ATOM 522 O O . ARG A 1 67 ? -28.595 7.237 2.983 1.00 45.91 67 ARG A O 1
ATOM 529 N N . SER A 1 68 ? -29.086 7.447 0.809 1.00 48.34 68 SER A N 1
ATOM 530 C CA . SER A 1 68 ? -29.788 6.157 0.725 1.00 48.34 68 SER A CA 1
ATOM 531 C C . SER A 1 68 ? -28.837 4.951 0.707 1.00 48.34 68 SER A C 1
ATOM 533 O O . SER A 1 68 ? -29.245 3.853 1.071 1.00 48.34 68 SER A O 1
ATOM 535 N N . LYS A 1 69 ? -27.551 5.140 0.376 1.00 49.62 69 LYS A N 1
ATOM 536 C CA . LYS A 1 69 ? -26.534 4.071 0.383 1.00 49.62 69 LYS A CA 1
ATOM 537 C C . LYS A 1 69 ? -26.040 3.681 1.780 1.00 49.62 69 LYS A C 1
ATOM 539 O O . LYS A 1 69 ? -25.594 2.551 1.948 1.00 49.62 69 LYS A O 1
ATOM 544 N N . GLN A 1 70 ? -26.179 4.550 2.787 1.00 51.62 70 GLN A N 1
ATOM 545 C CA . GLN A 1 70 ? -25.878 4.202 4.188 1.00 51.62 70 GLN A CA 1
ATOM 546 C C . GLN A 1 70 ? -26.778 3.074 4.720 1.00 51.62 70 GLN A C 1
ATOM 548 O O . GLN A 1 70 ? -26.361 2.304 5.580 1.00 51.62 70 GLN A O 1
ATOM 553 N N . TYR A 1 71 ? -27.986 2.921 4.168 1.00 53.97 71 TYR A N 1
ATOM 554 C CA . TYR A 1 71 ? -28.869 1.804 4.507 1.00 53.97 71 TYR A CA 1
ATOM 555 C C . TYR A 1 71 ? -28.389 0.479 3.902 1.00 53.97 71 TYR A C 1
ATOM 557 O O . TYR A 1 71 ? -28.564 -0.572 4.511 1.00 53.97 71 TYR A O 1
ATOM 565 N N . LEU A 1 72 ? -27.718 0.504 2.744 1.00 57.31 72 LEU A N 1
ATOM 566 C CA . LEU A 1 72 ? -27.205 -0.716 2.116 1.00 57.31 72 LEU A CA 1
ATOM 567 C C . LEU A 1 72 ? -26.041 -1.324 2.902 1.00 57.31 72 LEU A C 1
ATOM 569 O O . LEU A 1 72 ? -25.970 -2.544 2.991 1.00 57.31 72 LEU A O 1
ATOM 573 N N . SER A 1 73 ? -25.193 -0.510 3.544 1.00 55.88 73 SER A N 1
ATOM 574 C CA . SER A 1 73 ? -24.105 -1.023 4.393 1.00 55.88 73 SER A CA 1
ATOM 575 C C . SER A 1 73 ? -24.586 -1.745 5.657 1.00 55.88 73 SER A C 1
ATOM 577 O O . SER A 1 73 ? -23.817 -2.487 6.257 1.00 55.88 73 SER A O 1
ATOM 579 N N . VAL A 1 74 ? -25.847 -1.548 6.066 1.00 63.88 74 VAL A N 1
ATOM 580 C CA . VAL A 1 74 ? -26.467 -2.313 7.164 1.00 63.88 74 VAL A CA 1
ATOM 581 C C . VAL A 1 74 ? -26.861 -3.719 6.699 1.00 63.88 74 VAL A C 1
ATOM 583 O O . VAL A 1 74 ? -26.843 -4.660 7.485 1.00 63.88 74 VAL A O 1
ATOM 586 N N . HIS A 1 75 ? -27.197 -3.875 5.416 1.00 66.69 75 HIS A N 1
ATOM 587 C CA . HIS A 1 75 ? -27.667 -5.139 4.844 1.00 66.69 75 HIS A CA 1
ATOM 588 C C . HIS A 1 75 ? -26.578 -5.924 4.107 1.00 66.69 75 HIS A C 1
ATOM 590 O O . HIS A 1 75 ? -26.713 -7.132 3.924 1.00 66.69 75 HIS A O 1
ATOM 596 N N . PHE A 1 76 ? -25.498 -5.261 3.696 1.00 67.50 76 PHE A N 1
ATOM 597 C CA . PHE A 1 76 ? -24.425 -5.866 2.926 1.00 67.50 76 PHE A CA 1
ATOM 598 C C . PHE A 1 76 ? -23.057 -5.344 3.383 1.00 67.50 76 PHE A C 1
ATOM 600 O O . PHE A 1 76 ? -22.891 -4.137 3.571 1.00 67.50 76 PHE A O 1
ATOM 607 N N . PRO A 1 77 ? -22.045 -6.221 3.512 1.00 71.44 77 PRO A N 1
ATOM 608 C CA . PRO A 1 77 ? -20.713 -5.802 3.924 1.00 71.44 77 PRO A CA 1
ATOM 609 C C . PRO A 1 77 ? -20.103 -4.860 2.884 1.00 71.44 77 PRO A C 1
ATOM 611 O O . PRO A 1 77 ? -20.184 -5.117 1.678 1.00 71.44 77 PRO A O 1
ATOM 614 N N . VAL A 1 78 ? -19.472 -3.781 3.350 1.00 71.62 78 VAL A N 1
ATOM 615 C CA . VAL A 1 78 ? -18.672 -2.893 2.500 1.00 71.62 78 VAL A CA 1
ATOM 616 C C . VAL A 1 78 ? -17.446 -3.665 2.022 1.00 71.62 78 VAL A C 1
ATOM 618 O O . VAL A 1 78 ? -16.773 -4.325 2.808 1.00 71.62 78 VAL A O 1
ATOM 621 N N . ARG A 1 79 ? -17.184 -3.624 0.716 1.00 75.88 79 ARG A N 1
ATOM 622 C CA . ARG A 1 79 ? -16.034 -4.274 0.086 1.00 75.88 79 ARG A CA 1
ATOM 623 C C . ARG A 1 79 ? -15.281 -3.263 -0.744 1.00 75.88 79 ARG A C 1
ATOM 625 O O . ARG A 1 79 ? -15.901 -2.525 -1.512 1.00 75.88 79 ARG A O 1
ATOM 632 N N . TYR A 1 80 ? -13.966 -3.287 -0.603 1.00 77.94 80 TYR A N 1
ATOM 633 C CA . TYR A 1 80 ? -13.050 -2.445 -1.350 1.00 77.94 80 TYR A CA 1
ATOM 634 C C . TYR A 1 80 ? -12.356 -3.285 -2.409 1.00 77.94 80 TYR A C 1
ATOM 636 O O . TYR A 1 80 ? -12.127 -4.481 -2.213 1.00 77.94 80 TYR A O 1
ATOM 644 N N . TYR A 1 81 ? -12.043 -2.664 -3.535 1.00 81.75 81 TYR A N 1
ATOM 645 C CA . TYR A 1 81 ? -11.325 -3.304 -4.623 1.00 81.75 81 TYR A CA 1
ATOM 646 C C . TYR A 1 81 ? -10.250 -2.359 -5.127 1.00 81.75 81 TYR A C 1
ATOM 648 O O . TYR A 1 81 ? -10.521 -1.175 -5.317 1.00 81.75 81 TYR A O 1
ATOM 656 N N . ILE A 1 82 ? -9.060 -2.894 -5.371 1.00 85.81 82 ILE A N 1
ATOM 657 C CA . ILE A 1 82 ? -8.020 -2.180 -6.113 1.00 85.81 82 ILE A CA 1
ATOM 658 C C . ILE A 1 82 ? -8.257 -2.463 -7.598 1.00 85.81 82 ILE A C 1
ATOM 660 O O . ILE A 1 82 ? -8.433 -3.625 -7.979 1.00 85.81 82 ILE A O 1
ATOM 664 N N . ASN A 1 83 ? -8.294 -1.419 -8.421 1.00 86.50 83 ASN A N 1
ATOM 665 C CA . ASN A 1 83 ? -8.327 -1.486 -9.885 1.00 86.50 83 ASN A CA 1
ATOM 666 C C . ASN A 1 83 ? -7.265 -0.547 -10.475 1.00 86.50 83 ASN A C 1
ATOM 668 O O . ASN A 1 83 ? -6.572 0.129 -9.733 1.00 86.50 83 ASN A O 1
ATOM 672 N N . GLY A 1 84 ? -7.158 -0.470 -11.803 1.00 85.06 84 GLY A N 1
ATOM 673 C CA . GLY A 1 84 ? -6.192 0.434 -12.443 1.00 85.06 84 GLY A CA 1
ATOM 674 C C . GLY A 1 84 ? -4.817 -0.204 -12.680 1.00 85.06 84 GLY A C 1
ATOM 675 O O . GLY A 1 84 ? -3.779 0.433 -12.511 1.00 85.06 84 GLY A O 1
ATOM 676 N N . PHE A 1 85 ? -4.796 -1.496 -13.031 1.00 90.06 85 PHE 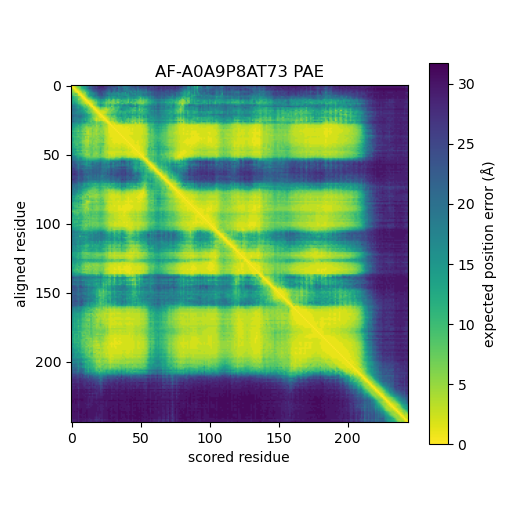A N 1
ATOM 677 C CA . PHE A 1 85 ? -3.568 -2.268 -13.257 1.00 90.06 85 PHE A CA 1
ATOM 678 C C . PHE A 1 85 ? -2.919 -2.030 -14.631 1.00 90.06 85 PHE A C 1
ATOM 680 O O . PHE A 1 85 ? -1.933 -2.688 -14.957 1.00 90.06 85 PHE A O 1
ATOM 687 N N . GLU A 1 86 ? -3.414 -1.095 -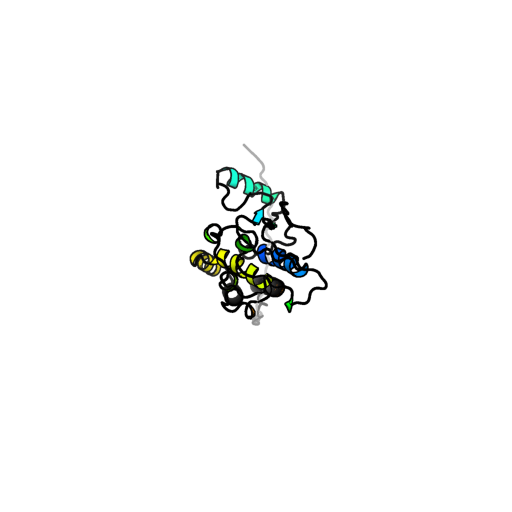15.449 1.00 85.75 86 GLU A N 1
ATOM 688 C CA . GLU A 1 86 ? -2.808 -0.739 -16.741 1.00 85.75 86 GLU A CA 1
ATOM 689 C C . GLU A 1 86 ? -1.355 -0.278 -16.613 1.00 85.75 86 GLU A C 1
ATOM 691 O O . GLU A 1 86 ? -0.596 -0.343 -17.582 1.00 85.75 86 GLU A O 1
ATOM 696 N N . HIS A 1 87 ? -0.979 0.178 -15.419 1.00 85.56 87 HIS A N 1
ATOM 697 C CA . HIS A 1 87 ? 0.352 0.661 -15.110 1.00 85.56 87 HIS A CA 1
ATOM 698 C C . HIS A 1 87 ? 1.181 -0.321 -14.277 1.00 85.56 87 HIS A C 1
ATOM 700 O O . HIS A 1 87 ? 2.318 -0.013 -13.931 1.00 85.56 87 HIS A O 1
ATOM 706 N N . ALA A 1 88 ? 0.654 -1.510 -13.989 1.00 90.56 88 ALA A N 1
ATOM 707 C CA . ALA A 1 88 ? 1.315 -2.461 -13.117 1.00 90.56 88 ALA A CA 1
ATOM 708 C C . ALA A 1 88 ? 2.571 -3.082 -13.753 1.00 90.56 88 ALA A C 1
ATOM 710 O O . ALA A 1 88 ? 2.626 -3.367 -14.952 1.00 90.56 88 ALA A O 1
ATOM 711 N N . ALA A 1 89 ? 3.569 -3.359 -12.916 1.00 92.00 89 ALA A N 1
ATOM 712 C CA . ALA A 1 89 ? 4.735 -4.159 -13.269 1.00 92.00 89 ALA A CA 1
ATOM 713 C C . ALA A 1 89 ? 4.609 -5.559 -12.661 1.00 92.00 89 ALA A C 1
ATOM 715 O O . ALA A 1 89 ? 4.333 -5.699 -11.470 1.00 92.00 89 ALA A O 1
ATOM 716 N N . VAL A 1 90 ? 4.840 -6.589 -13.478 1.00 94.25 90 VAL A N 1
ATOM 717 C CA . VAL A 1 90 ? 4.755 -8.000 -13.080 1.00 94.25 90 VAL A CA 1
ATOM 718 C C . VAL A 1 90 ? 6.109 -8.661 -13.292 1.00 94.25 90 VAL A C 1
ATOM 720 O O . VAL A 1 90 ? 6.684 -8.587 -14.383 1.00 94.25 90 VAL A O 1
ATOM 723 N N . PHE A 1 91 ? 6.608 -9.332 -12.260 1.00 94.62 91 PHE A N 1
ATOM 724 C CA . PHE A 1 91 ? 7.869 -10.064 -12.309 1.00 94.62 91 PHE A CA 1
ATOM 725 C C . PHE A 1 91 ? 7.635 -11.568 -12.196 1.00 94.62 91 PHE A C 1
ATOM 727 O O . PHE A 1 91 ? 6.659 -12.014 -11.599 1.00 94.62 91 PHE A O 1
ATOM 734 N N . PHE A 1 92 ? 8.545 -12.354 -12.769 1.00 94.69 92 PHE A N 1
ATOM 735 C CA . PHE A 1 92 ? 8.499 -13.807 -12.633 1.00 94.69 92 PHE A CA 1
ATOM 736 C C . PHE A 1 92 ? 8.824 -14.243 -11.204 1.00 94.69 92 PHE A C 1
ATOM 738 O O . PHE A 1 92 ? 9.658 -13.620 -10.541 1.00 94.69 92 PHE A O 1
ATOM 745 N N . GLU A 1 93 ? 8.217 -15.337 -10.748 1.00 94.62 93 GLU A N 1
ATOM 746 C CA . GLU A 1 93 ? 8.435 -15.881 -9.401 1.00 94.62 93 GLU A CA 1
ATOM 747 C C . GLU A 1 93 ? 9.903 -16.252 -9.132 1.00 94.62 93 GLU A C 1
ATOM 749 O O . GLU A 1 93 ? 10.396 -16.050 -8.021 1.00 94.62 93 GLU A O 1
ATOM 754 N N . ASP A 1 94 ? 10.621 -16.712 -10.158 1.00 95.44 94 ASP A N 1
ATOM 755 C CA . ASP A 1 94 ? 12.033 -17.103 -10.108 1.00 95.44 94 ASP A CA 1
ATOM 756 C C . ASP A 1 94 ? 13.019 -15.931 -10.279 1.00 95.44 94 ASP A C 1
ATOM 758 O O . ASP A 1 94 ? 14.223 -16.106 -10.079 1.00 95.44 94 ASP A O 1
ATOM 762 N N . SER A 1 95 ? 12.529 -14.724 -10.593 1.00 95.69 95 SER A N 1
ATOM 763 C CA . SER A 1 95 ? 13.376 -13.532 -10.727 1.00 95.69 95 SER A CA 1
ATOM 764 C C . SER A 1 95 ? 14.060 -13.176 -9.408 1.00 95.69 95 SER A C 1
ATOM 766 O O . SER A 1 95 ? 13.460 -13.258 -8.331 1.00 95.69 95 SER A O 1
ATOM 768 N N . LYS A 1 96 ? 15.308 -12.712 -9.461 1.00 95.19 96 LYS A N 1
ATOM 769 C CA . LYS A 1 96 ? 16.032 -12.253 -8.265 1.00 95.19 96 LYS A CA 1
ATOM 770 C C . LYS A 1 96 ? 15.538 -10.872 -7.829 1.00 95.19 96 LYS A C 1
ATOM 772 O O . LYS A 1 96 ? 15.183 -10.065 -8.682 1.00 95.19 96 LYS A O 1
ATOM 777 N N . PRO A 1 97 ? 15.608 -10.511 -6.534 1.00 91.62 97 PRO A N 1
ATOM 778 C CA . PRO A 1 97 ? 15.234 -9.171 -6.074 1.00 91.62 97 PRO A CA 1
ATOM 779 C C . PRO A 1 97 ? 15.919 -8.020 -6.829 1.00 91.62 97 PRO A C 1
ATOM 781 O O . PRO A 1 97 ? 15.284 -7.004 -7.088 1.00 91.62 97 PRO A O 1
ATOM 784 N N . SER A 1 98 ? 17.180 -8.191 -7.243 1.00 93.44 98 SER A N 1
ATOM 785 C CA . SER A 1 98 ? 17.927 -7.204 -8.039 1.00 93.44 98 SER A CA 1
ATOM 786 C C . SER A 1 98 ? 17.395 -7.016 -9.465 1.00 93.44 98 SER A C 1
ATOM 788 O O . SER A 1 98 ? 17.634 -5.983 -10.078 1.00 93.44 98 SER A O 1
ATOM 790 N N . GLU A 1 99 ? 16.682 -8.007 -10.001 1.00 94.25 99 GLU A N 1
ATOM 791 C CA . GLU A 1 99 ? 16.074 -7.980 -11.338 1.00 94.25 99 GLU A CA 1
ATOM 792 C C . GLU A 1 99 ? 14.658 -7.387 -11.303 1.00 94.25 99 GLU A C 1
ATOM 794 O O . GLU A 1 99 ? 14.085 -7.073 -12.344 1.00 94.25 99 GLU A O 1
ATOM 799 N N . ARG A 1 100 ? 14.087 -7.203 -10.105 1.00 94.44 100 ARG A N 1
ATOM 800 C CA . ARG A 1 100 ? 12.739 -6.665 -9.902 1.00 94.44 100 ARG A CA 1
ATOM 801 C C . ARG A 1 100 ? 12.760 -5.143 -9.825 1.00 94.44 100 ARG A C 1
ATOM 803 O O . ARG A 1 100 ? 12.348 -4.551 -8.828 1.00 94.44 100 ARG A O 1
ATOM 810 N N . THR A 1 101 ? 13.302 -4.518 -10.864 1.00 94.69 101 THR A N 1
ATOM 811 C CA . THR A 1 101 ? 13.438 -3.063 -10.967 1.00 94.69 101 THR A CA 1
ATOM 812 C C . THR A 1 101 ? 12.771 -2.534 -12.230 1.00 94.69 101 THR A C 1
ATOM 814 O O . THR A 1 101 ? 12.580 -3.261 -13.205 1.00 94.69 101 THR A O 1
ATOM 817 N N . ILE A 1 102 ? 12.383 -1.262 -12.192 1.00 91.88 102 ILE A N 1
ATOM 818 C CA . ILE A 1 102 ? 11.871 -0.513 -13.345 1.00 91.88 102 ILE A CA 1
ATOM 819 C C . ILE A 1 102 ? 12.559 0.851 -13.414 1.00 91.88 102 ILE A C 1
ATOM 821 O O . ILE A 1 102 ? 13.194 1.270 -12.449 1.00 91.88 102 ILE A O 1
ATOM 825 N N . THR A 1 103 ? 12.400 1.560 -14.528 1.00 90.44 103 THR A N 1
ATOM 826 C CA . THR A 1 103 ? 13.005 2.878 -14.751 1.00 90.44 103 THR A CA 1
ATOM 827 C C . THR A 1 103 ? 11.942 3.890 -15.158 1.00 90.44 103 THR A C 1
ATOM 829 O O . THR A 1 103 ? 11.071 3.575 -15.960 1.00 90.44 103 THR A O 1
ATOM 832 N N . GLY A 1 104 ? 12.042 5.124 -14.659 1.00 86.94 104 GLY A N 1
ATOM 833 C CA . GLY A 1 104 ? 11.166 6.226 -15.053 1.00 86.94 104 GLY A CA 1
ATOM 834 C C . GLY A 1 104 ? 9.704 6.090 -14.610 1.00 86.94 104 GLY A C 1
ATOM 835 O O . GLY A 1 104 ? 9.351 5.306 -13.724 1.00 86.94 104 GLY A O 1
ATOM 836 N N . LEU A 1 105 ? 8.846 6.908 -15.226 1.00 84.62 105 LEU A N 1
ATOM 837 C CA . LEU A 1 105 ? 7.407 6.929 -14.964 1.00 84.62 105 LEU A CA 1
ATOM 838 C C . LEU A 1 105 ? 6.698 5.779 -15.693 1.00 84.62 105 LEU A C 1
ATOM 840 O O . LEU A 1 105 ? 7.051 5.518 -16.847 1.00 84.62 105 LEU A O 1
ATOM 844 N N . PRO A 1 106 ? 5.635 5.191 -15.111 1.00 77.12 106 PRO A N 1
ATOM 845 C CA . PRO A 1 106 ? 4.869 4.115 -15.730 1.00 77.12 106 PRO A CA 1
ATOM 846 C C . PRO A 1 106 ? 4.454 4.491 -17.156 1.00 77.12 106 PRO A C 1
ATOM 848 O O . PRO A 1 106 ? 4.840 3.834 -18.115 1.00 77.12 106 PRO A O 1
ATOM 851 N N . ASN A 1 107 ? 3.816 5.649 -17.337 1.00 69.88 107 ASN A N 1
ATOM 852 C CA . ASN A 1 107 ? 3.268 6.055 -18.637 1.00 69.88 107 ASN A CA 1
ATOM 853 C C . ASN A 1 107 ? 4.357 6.379 -19.671 1.00 69.88 107 ASN A C 1
ATOM 855 O O . ASN A 1 107 ? 4.155 6.171 -20.870 1.00 69.88 107 ASN A O 1
ATOM 859 N N . ALA A 1 108 ? 5.522 6.851 -19.216 1.00 62.28 108 ALA A N 1
ATOM 860 C CA . ALA A 1 108 ? 6.655 7.144 -20.091 1.00 62.28 108 ALA A CA 1
ATOM 861 C C . ALA A 1 108 ? 7.287 5.862 -20.652 1.00 62.28 108 ALA A C 1
ATOM 863 O O . ALA A 1 108 ? 7.720 5.852 -21.804 1.00 62.28 108 ALA A O 1
ATOM 864 N N . CYS A 1 109 ? 7.254 4.761 -19.891 1.00 57.38 109 CYS A N 1
ATOM 865 C CA . CYS A 1 109 ? 7.699 3.444 -20.358 1.00 57.38 109 CYS A CA 1
ATOM 866 C C . CYS A 1 109 ? 6.875 2.920 -21.546 1.00 57.38 109 CYS A C 1
ATOM 868 O O . CYS A 1 109 ? 7.329 2.026 -22.259 1.00 57.38 109 CYS A O 1
ATOM 870 N N . TRP A 1 110 ? 5.684 3.480 -21.784 1.00 57.91 110 TRP A N 1
ATOM 871 C CA . TRP A 1 110 ? 4.782 3.093 -22.875 1.00 57.91 110 TRP A CA 1
ATOM 872 C C . TRP A 1 110 ? 4.614 4.182 -23.941 1.00 57.91 110 TRP A C 1
ATOM 874 O O . TRP A 1 110 ? 3.637 4.182 -24.684 1.00 57.91 110 TRP A O 1
ATOM 884 N N . GLY A 1 111 ? 5.562 5.121 -24.027 1.00 57.47 111 GLY A N 1
ATOM 885 C CA . GLY A 1 111 ? 5.591 6.141 -25.080 1.00 57.47 111 GLY A CA 1
ATOM 886 C C . GLY A 1 111 ? 4.613 7.304 -24.882 1.00 57.47 111 GLY A C 1
ATOM 887 O O . GLY A 1 111 ? 4.480 8.143 -25.773 1.00 57.47 111 GLY A O 1
ATOM 888 N N . SER A 1 112 ? 3.950 7.401 -23.724 1.00 62.84 112 SER A N 1
ATOM 889 C CA . SER A 1 112 ? 3.175 8.596 -23.374 1.00 62.84 112 SER A CA 1
ATOM 890 C C . SER A 1 112 ? 4.106 9.708 -22.894 1.00 62.84 112 SER A C 1
ATOM 892 O O . SER A 1 112 ? 5.094 9.456 -22.203 1.00 62.84 112 SER A O 1
ATOM 894 N N . LYS A 1 113 ? 3.799 10.967 -23.229 1.00 64.88 113 LYS A N 1
ATOM 895 C CA . LYS A 1 113 ? 4.590 12.102 -22.731 1.00 64.88 113 LYS A CA 1
ATOM 896 C C . LYS A 1 113 ? 4.491 12.188 -21.208 1.00 64.88 113 LYS A C 1
ATOM 898 O O . LYS A 1 113 ? 3.403 12.069 -20.648 1.00 64.88 113 LYS A O 1
ATOM 903 N N . LYS A 1 114 ? 5.622 12.478 -20.558 1.00 66.81 114 LYS A N 1
ATOM 904 C CA . LYS A 1 114 ? 5.736 12.713 -19.106 1.00 66.81 114 LYS A CA 1
ATOM 905 C C . LYS A 1 114 ? 4.711 13.730 -18.587 1.00 66.81 114 LYS A C 1
ATOM 907 O O . LYS A 1 114 ? 4.177 13.553 -17.503 1.00 66.81 114 LYS A O 1
ATOM 912 N N . GLU A 1 115 ? 4.397 14.739 -19.395 1.00 71.31 115 GLU A N 1
ATOM 913 C CA . GLU A 1 115 ? 3.412 15.794 -19.110 1.00 71.31 115 GLU A CA 1
ATOM 914 C C . GLU A 1 115 ? 1.982 15.275 -18.883 1.00 71.31 115 GLU A C 1
ATOM 916 O O . GLU A 1 115 ? 1.195 15.935 -18.212 1.00 71.31 115 GLU A O 1
ATOM 921 N N . TYR A 1 116 ? 1.637 14.094 -19.410 1.00 68.62 116 TYR A N 1
ATOM 922 C CA . TYR A 1 116 ? 0.318 13.490 -19.207 1.00 68.62 116 TYR A CA 1
ATOM 923 C C . TYR A 1 116 ? 0.203 12.734 -17.882 1.00 68.62 116 TYR A C 1
ATOM 925 O O . TYR A 1 116 ? -0.908 12.427 -17.452 1.00 68.62 116 TYR A O 1
ATOM 933 N N . PHE A 1 117 ? 1.326 12.443 -17.216 1.00 70.44 117 PHE A N 1
ATOM 934 C CA . PHE A 1 117 ? 1.305 11.858 -15.882 1.00 70.44 117 PHE A CA 1
ATOM 935 C C . PHE A 1 117 ? 1.174 12.968 -14.842 1.00 70.44 117 PHE A C 1
ATOM 937 O O . PHE A 1 117 ? 2.158 13.524 -14.359 1.00 70.44 117 PHE A O 1
ATOM 944 N N . THR A 1 118 ? -0.065 13.314 -14.507 1.00 70.38 118 THR A N 1
ATOM 945 C CA . THR A 1 118 ? -0.372 14.400 -13.565 1.00 70.38 118 THR A CA 1
ATOM 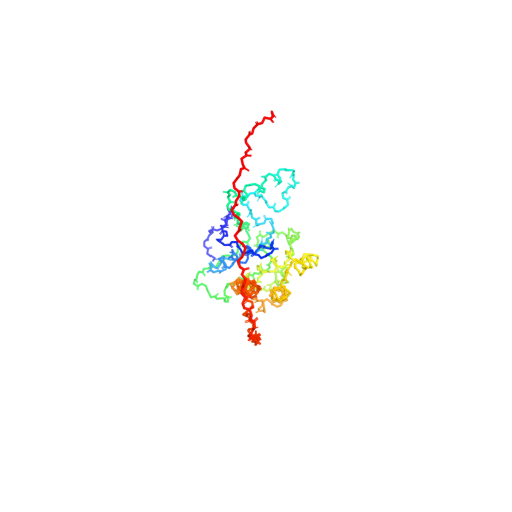946 C C . THR A 1 118 ? -0.307 13.967 -12.102 1.00 70.38 118 THR A C 1
ATOM 948 O O . THR A 1 118 ? -0.438 14.800 -11.204 1.00 70.38 118 THR A O 1
ATOM 951 N N . ARG A 1 119 ? -0.101 12.672 -11.829 1.00 72.75 119 ARG A N 1
ATOM 952 C CA . ARG A 1 119 ? -0.040 12.169 -10.456 1.00 72.75 119 ARG A CA 1
ATOM 953 C C . ARG A 1 119 ? 1.316 12.477 -9.834 1.00 72.75 119 ARG A C 1
ATOM 955 O O . ARG A 1 119 ? 2.367 12.345 -10.459 1.00 72.75 119 ARG A O 1
ATOM 962 N N . ARG A 1 120 ? 1.299 12.858 -8.556 1.00 71.81 120 ARG A N 1
ATOM 963 C CA . ARG A 1 120 ? 2.526 13.064 -7.784 1.00 71.81 120 ARG A CA 1
ATOM 964 C C . ARG A 1 120 ? 3.205 11.712 -7.595 1.00 71.81 120 ARG A C 1
ATOM 966 O O . ARG A 1 120 ? 2.624 10.833 -6.963 1.00 71.81 120 ARG A O 1
ATOM 973 N N . VAL A 1 121 ? 4.449 11.576 -8.028 1.00 80.00 121 VAL A N 1
ATOM 974 C CA . VAL A 1 121 ? 5.238 10.343 -7.883 1.00 80.00 121 VAL A CA 1
ATOM 975 C C . VAL A 1 121 ? 6.300 10.444 -6.787 1.00 80.00 121 VAL A C 1
ATOM 977 O O . VAL A 1 121 ? 6.663 11.558 -6.402 1.00 80.00 121 VAL A O 1
ATOM 980 N N . PRO A 1 122 ? 6.779 9.310 -6.248 1.00 85.56 122 PRO A N 1
ATOM 981 C CA . PRO A 1 122 ? 8.093 9.206 -5.622 1.00 85.56 122 PRO A CA 1
ATOM 982 C C . PRO A 1 122 ? 9.210 9.887 -6.431 1.00 85.56 122 PRO A C 1
ATOM 984 O O . PRO A 1 122 ? 9.180 9.829 -7.666 1.00 85.56 122 PRO A O 1
ATOM 987 N N . PRO A 1 123 ? 10.220 10.481 -5.770 1.00 87.06 123 PRO A N 1
ATOM 988 C CA . PRO A 1 123 ? 11.323 11.153 -6.455 1.00 87.06 123 PRO A CA 1
ATOM 989 C C . PRO A 1 123 ? 12.092 10.213 -7.391 1.00 87.06 123 PRO A C 1
ATOM 991 O O . PRO A 1 123 ? 12.470 10.615 -8.490 1.00 87.06 123 PRO A O 1
ATOM 994 N N . GLU A 1 124 ? 12.262 8.943 -7.013 1.00 90.06 124 GLU A N 1
ATOM 995 C CA . GLU A 1 124 ? 12.996 7.964 -7.815 1.00 90.06 124 GLU A CA 1
ATOM 996 C C . GLU A 1 124 ? 12.344 7.670 -9.174 1.00 90.06 124 GLU A C 1
ATOM 998 O O . GLU A 1 124 ? 13.053 7.400 -10.138 1.00 90.06 124 GLU A O 1
ATOM 1003 N N . MET A 1 125 ? 11.019 7.817 -9.300 1.00 87.81 125 MET A N 1
ATOM 1004 C CA . MET A 1 125 ? 10.313 7.607 -10.573 1.00 87.81 125 MET A CA 1
ATOM 1005 C C . MET A 1 125 ? 10.585 8.730 -11.584 1.00 87.81 125 MET A C 1
ATOM 1007 O O . MET A 1 125 ? 10.327 8.583 -12.778 1.00 87.81 125 MET A O 1
ATOM 1011 N N . GLY A 1 126 ? 11.078 9.879 -11.111 1.00 84.12 126 GLY A N 1
ATOM 1012 C CA . GLY A 1 126 ? 11.481 11.001 -11.953 1.00 84.12 126 GLY A CA 1
ATOM 1013 C C . GLY A 1 126 ? 12.862 10.832 -12.588 1.00 84.12 126 GLY A C 1
ATOM 1014 O O . GLY A 1 126 ? 13.169 11.573 -13.527 1.00 84.12 126 GLY A O 1
ATOM 1015 N N . ASN A 1 127 ? 13.654 9.873 -12.098 1.00 83.88 127 ASN A N 1
ATOM 1016 C CA . ASN A 1 127 ? 15.043 9.648 -12.480 1.00 83.88 127 ASN A CA 1
ATOM 1017 C C . ASN A 1 127 ? 15.165 8.566 -13.567 1.00 83.88 127 ASN A C 1
ATOM 1019 O O . ASN A 1 127 ? 14.262 7.756 -13.776 1.00 83.88 127 ASN A O 1
ATOM 1023 N N . ALA A 1 128 ? 16.308 8.549 -14.258 1.00 85.06 128 ALA A N 1
ATOM 1024 C CA . ALA A 1 128 ? 16.644 7.513 -15.239 1.00 85.06 128 ALA A CA 1
ATOM 1025 C C . ALA A 1 128 ? 17.235 6.239 -14.601 1.00 85.06 128 ALA A C 1
ATOM 1027 O O . ALA A 1 128 ? 17.456 5.250 -15.295 1.00 85.06 128 ALA A O 1
ATOM 1028 N N . GLU A 1 129 ? 17.482 6.252 -13.292 1.00 90.50 129 GLU A N 1
ATOM 1029 C CA . GLU A 1 129 ? 18.047 5.112 -12.574 1.00 90.50 129 GLU A CA 1
ATOM 1030 C C . GLU A 1 129 ? 16.976 4.050 -12.270 1.00 90.50 129 GLU A C 1
ATOM 1032 O O . GLU A 1 129 ? 15.833 4.404 -11.956 1.00 90.50 129 GLU A O 1
ATOM 1037 N N . PRO A 1 130 ? 17.313 2.749 -12.336 1.00 92.88 130 PRO A N 1
ATOM 1038 C CA . PRO A 1 130 ? 16.412 1.687 -11.909 1.00 92.88 130 PRO A CA 1
ATOM 1039 C C . PRO A 1 130 ? 16.047 1.797 -10.423 1.00 92.88 130 PRO A C 1
ATOM 1041 O O . PRO A 1 130 ? 16.903 2.040 -9.571 1.00 92.88 130 PRO A O 1
ATOM 1044 N N . TYR A 1 131 ? 14.782 1.550 -10.091 1.00 92.50 131 TYR A N 1
ATOM 1045 C CA . TYR A 1 131 ? 14.281 1.547 -8.717 1.00 92.50 131 TYR A CA 1
ATOM 1046 C C . TYR A 1 131 ? 13.389 0.338 -8.431 1.00 92.50 131 TYR A C 1
ATOM 1048 O O . TYR A 1 131 ? 12.895 -0.337 -9.335 1.00 92.50 131 TYR A O 1
ATOM 1056 N N . CYS A 1 132 ? 13.185 0.060 -7.141 1.00 93.25 132 CYS A N 1
ATOM 1057 C CA . CYS A 1 132 ? 12.279 -0.985 -6.674 1.00 93.25 132 CYS A CA 1
ATOM 1058 C C . CYS A 1 132 ? 10.822 -0.494 -6.772 1.00 93.25 132 CYS A C 1
ATOM 1060 O O . CYS A 1 132 ? 10.445 0.401 -6.010 1.00 93.25 132 CYS A O 1
ATOM 1062 N N . PRO A 1 133 ? 9.984 -1.074 -7.651 1.00 93.50 133 PRO A N 1
ATOM 1063 C CA . PRO A 1 133 ? 8.619 -0.603 -7.868 1.00 93.50 133 PRO A CA 1
ATOM 1064 C C . PRO A 1 133 ? 7.714 -0.880 -6.670 1.00 93.50 133 PRO A C 1
ATOM 1066 O O . PRO A 1 133 ? 6.811 -0.101 -6.391 1.00 93.50 133 PRO A O 1
ATOM 1069 N N . PHE A 1 134 ? 7.993 -1.943 -5.909 1.00 93.75 134 PHE A N 1
ATOM 1070 C CA . PHE A 1 134 ? 7.229 -2.260 -4.706 1.00 93.75 134 PHE A CA 1
ATOM 1071 C C . PHE A 1 134 ? 7.291 -1.096 -3.725 1.00 93.75 134 PHE A C 1
ATOM 1073 O O . PHE A 1 134 ? 6.243 -0.614 -3.339 1.00 93.75 134 PHE A O 1
ATOM 1080 N N . ARG A 1 135 ? 8.492 -0.556 -3.458 1.00 92.06 135 ARG A N 1
ATOM 1081 C CA . ARG A 1 135 ? 8.744 0.590 -2.556 1.00 92.06 135 ARG A CA 1
ATOM 1082 C C . ARG A 1 135 ? 8.170 1.922 -3.056 1.00 92.06 135 ARG A C 1
ATOM 1084 O O . ARG A 1 135 ? 8.020 2.857 -2.264 1.00 92.06 135 ARG A O 1
ATOM 1091 N N . ALA A 1 136 ? 7.830 2.012 -4.339 1.00 90.00 136 ALA A N 1
ATOM 1092 C CA . ALA A 1 136 ? 7.197 3.185 -4.934 1.00 90.00 136 ALA A CA 1
ATOM 1093 C C . ALA A 1 136 ? 5.682 3.246 -4.644 1.00 90.00 136 ALA A C 1
ATOM 1095 O O . ALA A 1 136 ? 5.163 4.336 -4.398 1.00 90.00 136 ALA A O 1
ATOM 1096 N N . ASP A 1 137 ? 4.988 2.101 -4.568 1.00 88.50 137 ASP A N 1
ATOM 1097 C CA . ASP A 1 137 ? 3.526 2.027 -4.347 1.00 88.50 137 ASP A CA 1
ATOM 1098 C C . ASP A 1 137 ? 3.055 2.680 -3.026 1.00 88.50 137 ASP A C 1
ATOM 1100 O O . ASP A 1 137 ? 1.911 3.113 -2.898 1.00 88.50 137 ASP A O 1
ATOM 1104 N N . HIS A 1 138 ? 3.953 2.806 -2.048 1.00 77.06 138 HIS A N 1
ATOM 1105 C CA . HIS A 1 138 ? 3.699 3.250 -0.671 1.00 77.06 138 HIS A CA 1
ATOM 1106 C C . HIS A 1 138 ? 3.411 4.742 -0.574 1.00 77.06 138 HIS A C 1
ATOM 1108 O O . HIS A 1 138 ? 2.668 5.200 0.294 1.00 77.06 138 HIS A O 1
ATOM 1114 N N . ILE A 1 139 ? 4.024 5.513 -1.471 1.00 67.75 139 ILE A N 1
ATOM 1115 C CA . ILE A 1 139 ? 4.009 6.974 -1.421 1.00 67.75 139 ILE A CA 1
ATOM 1116 C C . ILE A 1 139 ? 2.632 7.542 -1.777 1.00 67.75 139 ILE A C 1
ATOM 1118 O O . ILE A 1 139 ? 2.387 8.728 -1.559 1.00 67.75 139 ILE A O 1
ATOM 1122 N N . VAL A 1 140 ? 1.713 6.726 -2.296 1.00 56.91 140 VAL A N 1
ATOM 1123 C CA . VAL A 1 140 ? 0.348 7.177 -2.571 1.00 56.91 140 VAL A CA 1
ATOM 1124 C C . VAL A 1 140 ? -0.574 6.996 -1.369 1.00 56.91 140 VAL A C 1
ATOM 1126 O O . VAL A 1 140 ? -1.358 7.902 -1.104 1.00 56.91 140 VAL A O 1
ATOM 1129 N N . GLU A 1 141 ? -0.450 5.915 -0.588 1.00 57.72 141 GLU A N 1
ATOM 1130 C CA . GLU A 1 141 ? -1.259 5.753 0.632 1.00 57.72 141 GLU A CA 1
ATOM 1131 C C . GLU A 1 141 ? -1.040 6.927 1.592 1.00 57.72 141 GLU A C 1
ATOM 1133 O O . GLU A 1 141 ? -1.990 7.454 2.150 1.00 57.72 141 GLU A O 1
ATOM 1138 N N . LEU A 1 142 ? 0.186 7.435 1.676 1.00 58.91 142 LEU A N 1
ATOM 1139 C CA . LEU A 1 142 ? 0.525 8.621 2.462 1.00 58.91 142 LEU A CA 1
ATOM 1140 C C . LEU A 1 142 ? -0.071 9.918 1.928 1.00 58.91 142 LEU A C 1
ATOM 1142 O O . LEU A 1 142 ? -0.402 10.810 2.700 1.00 58.91 142 LEU A O 1
ATOM 1146 N N . LYS A 1 143 ? -0.250 10.020 0.610 1.00 59.03 143 LYS A N 1
ATOM 1147 C CA . LYS A 1 143 ? -0.857 11.195 -0.027 1.00 59.03 143 LYS A CA 1
ATOM 1148 C C . LYS A 1 143 ? -2.361 11.276 0.179 1.00 59.03 143 LYS A C 1
ATOM 1150 O O . LYS A 1 143 ? -2.917 12.357 0.028 1.00 59.03 143 LYS A O 1
ATOM 1155 N N . LEU A 1 144 ? -3.001 10.175 0.578 1.00 53.84 144 LEU A N 1
ATOM 1156 C CA . LEU A 1 144 ? -4.362 10.199 1.119 1.00 53.84 144 LEU A CA 1
ATOM 1157 C C . LEU A 1 144 ? -4.439 11.050 2.406 1.00 53.84 144 LEU A C 1
ATOM 1159 O O . LEU A 1 144 ? -5.511 11.535 2.755 1.00 53.84 144 LEU A O 1
ATOM 1163 N N . TRP A 1 145 ? -3.303 11.256 3.083 1.00 56.25 145 TRP A N 1
ATOM 1164 C CA . TRP A 1 145 ? -3.199 11.888 4.401 1.00 56.25 145 TRP A CA 1
ATOM 1165 C C . TRP A 1 145 ? -2.369 13.182 4.417 1.00 56.25 145 TRP A C 1
ATOM 1167 O O . TRP A 1 145 ? -2.212 13.775 5.478 1.00 56.25 145 TRP A O 1
ATOM 1177 N N . ASP A 1 146 ? -1.866 13.639 3.263 1.00 52.31 146 ASP A N 1
ATOM 1178 C CA . ASP A 1 146 ? -1.060 14.874 3.115 1.00 52.31 146 ASP A CA 1
ATOM 1179 C C . ASP A 1 146 ? -1.908 16.159 3.269 1.00 52.31 146 ASP A C 1
ATOM 1181 O O . ASP A 1 146 ? -1.408 17.275 3.157 1.00 52.31 146 ASP A O 1
ATOM 1185 N N . ASP A 1 147 ? -3.210 16.014 3.541 1.00 56.94 147 ASP A N 1
ATOM 1186 C CA . ASP A 1 147 ? -4.007 17.069 4.159 1.00 56.94 147 ASP A CA 1
ATOM 1187 C C . ASP A 1 147 ? -3.691 17.070 5.663 1.00 56.94 147 ASP A C 1
ATOM 1189 O O . ASP A 1 147 ? -4.192 16.222 6.408 1.00 56.94 147 ASP A O 1
ATOM 1193 N N . GLU A 1 148 ? -2.881 18.030 6.130 1.00 55.25 148 GLU A N 1
ATOM 1194 C CA . GLU A 1 148 ? -2.648 18.274 7.564 1.00 55.25 148 GLU A CA 1
ATOM 1195 C C . GLU A 1 148 ? -3.966 18.301 8.357 1.00 55.25 148 GLU A C 1
ATOM 1197 O O . GLU A 1 148 ? -3.995 17.894 9.520 1.00 55.25 148 GLU A O 1
ATOM 1202 N N . ALA A 1 149 ? -5.081 18.711 7.736 1.00 57.69 149 ALA A N 1
ATOM 1203 C CA . ALA A 1 149 ? -6.387 18.680 8.370 1.00 57.69 149 ALA A CA 1
ATOM 1204 C C . ALA A 1 149 ? -6.937 17.257 8.556 1.00 57.69 149 ALA A C 1
ATOM 1206 O O . ALA A 1 149 ? -7.646 17.036 9.532 1.00 57.69 149 ALA A O 1
ATOM 1207 N N . GLU A 1 150 ? -6.636 16.283 7.692 1.00 60.16 150 GLU A N 1
ATOM 1208 C CA . GLU A 1 150 ? -7.013 14.878 7.909 1.00 60.16 150 GLU A CA 1
ATOM 1209 C C . GLU A 1 150 ? -6.144 14.242 8.995 1.00 60.16 150 GLU A C 1
ATOM 1211 O O . GLU A 1 150 ? -6.674 13.556 9.862 1.00 60.16 150 GLU A O 1
ATOM 1216 N N . LEU A 1 151 ? -4.846 14.552 9.031 1.00 58.75 151 LEU A N 1
ATOM 1217 C CA . LEU A 1 151 ? -3.937 14.122 10.098 1.00 58.75 151 LEU A CA 1
ATOM 1218 C C . LEU A 1 151 ? -4.326 14.708 11.468 1.00 58.75 151 LEU A C 1
ATOM 1220 O O . LEU A 1 151 ? -4.326 14.014 12.492 1.00 58.75 151 LEU A O 1
ATOM 1224 N N . HIS A 1 152 ? -4.728 15.981 11.478 1.00 61.56 152 HIS A N 1
ATOM 1225 C CA . HIS A 1 152 ? -5.307 16.657 12.634 1.00 61.56 152 HIS A CA 1
ATOM 1226 C C . HIS A 1 152 ? -6.665 16.053 13.016 1.00 61.56 152 HIS A C 1
ATOM 1228 O O . HIS A 1 152 ? -6.907 15.751 14.180 1.00 61.56 152 HIS A O 1
ATOM 1234 N N . ARG A 1 153 ? -7.551 15.783 12.044 1.00 61.66 153 ARG A N 1
ATOM 1235 C CA . ARG A 1 153 ? -8.806 15.048 12.285 1.00 61.66 153 ARG A CA 1
ATOM 1236 C C . ARG A 1 153 ? -8.533 13.664 12.861 1.00 61.66 153 ARG A C 1
ATOM 1238 O O . ARG A 1 153 ? -9.308 13.229 13.702 1.00 61.66 153 ARG A O 1
ATOM 1245 N N . MET A 1 154 ? -7.460 12.996 12.446 1.00 60.88 154 MET A N 1
ATOM 1246 C CA . MET A 1 154 ? -7.049 11.696 12.958 1.00 60.88 154 MET A CA 1
ATOM 1247 C C . MET A 1 154 ? -6.689 11.815 14.432 1.00 60.88 154 MET A C 1
ATOM 1249 O O . MET A 1 154 ? -7.366 11.210 15.246 1.00 60.88 154 MET A O 1
ATOM 1253 N N . THR A 1 155 ? -5.729 12.677 14.774 1.00 61.38 155 THR A N 1
ATOM 1254 C CA . THR A 1 155 ? -5.296 12.926 16.162 1.00 61.38 155 THR A CA 1
ATOM 1255 C C . THR A 1 155 ? -6.425 13.409 17.075 1.00 61.38 155 THR A C 1
ATOM 1257 O O . THR A 1 155 ? -6.452 13.033 18.244 1.00 61.38 155 THR A O 1
ATOM 1260 N N . VAL A 1 156 ? -7.376 14.192 16.555 1.00 60.66 156 VAL A N 1
ATOM 1261 C CA . VAL A 1 156 ? -8.547 14.676 17.307 1.00 60.66 156 VAL A CA 1
ATOM 1262 C C . VAL A 1 156 ? -9.637 13.609 17.450 1.00 60.66 156 VAL A C 1
ATOM 1264 O O . VAL A 1 156 ? -10.308 13.568 18.479 1.00 60.66 156 VAL A O 1
ATOM 1267 N N . LYS A 1 157 ? -9.851 12.759 16.435 1.00 58.97 157 LYS A N 1
ATOM 1268 C CA . LYS A 1 157 ? -10.846 11.678 16.497 1.00 58.97 157 LYS A CA 1
ATOM 1269 C C . LYS A 1 157 ? -10.358 10.536 17.369 1.00 58.97 157 LYS A C 1
ATOM 1271 O O . LYS A 1 157 ? -11.130 10.116 18.223 1.00 58.97 157 LYS A O 1
ATOM 1276 N N . THR A 1 158 ? -9.101 10.115 17.183 1.00 63.22 158 THR A N 1
ATOM 1277 C CA . THR A 1 158 ? -8.481 9.018 17.929 1.00 63.22 158 THR A CA 1
ATOM 1278 C C . THR A 1 158 ? -8.529 9.287 19.414 1.00 63.22 158 THR A C 1
ATOM 1280 O O . THR A 1 158 ? -7.796 10.131 19.928 1.00 63.22 158 THR A O 1
ATOM 1283 N N . LYS A 1 159 ? -9.350 8.517 20.126 1.00 64.56 159 LYS A N 1
ATOM 1284 C CA . LYS A 1 159 ? -9.469 8.626 21.585 1.00 64.56 159 LYS A CA 1
ATOM 1285 C C . LYS A 1 159 ? -8.186 8.202 22.303 1.00 64.56 159 LYS A C 1
ATOM 1287 O O . LYS A 1 159 ? -7.965 8.598 23.445 1.00 64.56 159 LYS A O 1
ATOM 1292 N N . ALA A 1 160 ? -7.334 7.429 21.628 1.00 74.00 160 ALA A N 1
ATOM 1293 C CA . ALA A 1 160 ? -6.033 6.992 22.113 1.00 74.00 160 ALA A CA 1
ATOM 1294 C C . ALA A 1 160 ? -4.886 7.769 21.439 1.00 74.00 160 ALA A C 1
ATOM 1296 O O . ALA A 1 160 ? -4.477 7.469 20.315 1.00 74.00 160 ALA A O 1
ATOM 1297 N N . ALA A 1 161 ? -4.320 8.742 22.162 1.00 76.56 161 ALA A N 1
ATOM 1298 C CA . ALA A 1 161 ? -3.174 9.535 21.703 1.00 76.56 161 ALA A CA 1
ATOM 1299 C C . ALA A 1 161 ? -1.946 8.670 21.345 1.00 76.56 161 ALA A C 1
ATOM 1301 O O . ALA A 1 161 ? -1.201 8.995 20.420 1.00 76.56 161 ALA A O 1
ATOM 1302 N N . SER A 1 162 ? -1.753 7.543 22.040 1.00 82.56 162 SER A N 1
ATOM 1303 C CA . SER A 1 162 ? -0.690 6.574 21.747 1.00 82.56 162 SER A CA 1
ATOM 1304 C C . SER A 1 162 ? -0.857 5.928 20.370 1.00 82.56 162 SER A C 1
ATOM 1306 O O . SER A 1 162 ? 0.116 5.801 19.630 1.00 82.56 162 SER A O 1
ATOM 1308 N N . THR A 1 163 ? -2.081 5.565 19.988 1.00 83.81 163 THR A N 1
ATOM 1309 C CA . THR A 1 163 ? -2.387 4.988 18.674 1.00 83.81 163 THR A CA 1
ATOM 1310 C C . THR A 1 163 ? -2.137 5.992 17.561 1.00 83.81 163 THR A C 1
ATOM 1312 O O . THR A 1 163 ? -1.484 5.662 16.572 1.00 83.81 163 THR A O 1
ATOM 1315 N N . ALA A 1 164 ? -2.578 7.237 17.752 1.00 79.50 164 ALA A N 1
ATOM 1316 C CA . ALA A 1 164 ? -2.339 8.317 16.801 1.00 79.50 164 ALA A CA 1
ATOM 1317 C C . ALA A 1 164 ? -0.839 8.524 16.545 1.00 79.50 164 ALA A C 1
ATOM 1319 O O . ALA A 1 164 ? -0.405 8.578 15.397 1.00 79.50 164 ALA A O 1
ATOM 1320 N N . LEU A 1 165 ? -0.034 8.567 17.613 1.00 83.81 165 LEU A N 1
ATOM 1321 C CA . LEU A 1 165 ? 1.415 8.722 17.514 1.00 83.81 165 LEU A CA 1
ATOM 1322 C C . LEU A 1 165 ? 2.075 7.562 16.757 1.00 83.81 165 LEU A C 1
ATOM 1324 O O . LEU A 1 165 ? 2.962 7.788 15.939 1.00 83.81 165 LEU A O 1
ATOM 1328 N N . ARG A 1 166 ? 1.638 6.323 16.992 1.00 88.69 166 ARG A N 1
ATOM 1329 C CA . ARG A 1 166 ? 2.179 5.146 16.297 1.00 88.69 166 ARG A CA 1
ATOM 1330 C C . ARG A 1 166 ? 1.850 5.150 14.807 1.00 88.69 166 ARG A C 1
ATOM 1332 O O . ARG A 1 166 ? 2.722 4.840 14.003 1.00 88.69 166 ARG A O 1
ATOM 1339 N N . LEU A 1 167 ? 0.633 5.551 14.439 1.00 84.12 167 LEU A N 1
ATOM 1340 C CA . LEU A 1 167 ? 0.252 5.730 13.036 1.00 84.12 167 LEU A CA 1
ATOM 1341 C C . LEU A 1 167 ? 1.089 6.833 12.370 1.00 84.12 167 LEU A C 1
ATOM 1343 O O . LEU A 1 167 ? 1.582 6.638 11.265 1.00 84.12 167 LEU A O 1
ATOM 1347 N N . LEU A 1 168 ? 1.327 7.952 13.065 1.00 82.56 168 LEU A N 1
ATOM 1348 C CA . LEU A 1 168 ? 2.196 9.032 12.581 1.00 82.56 168 LEU A CA 1
ATOM 1349 C C . LEU A 1 168 ? 3.635 8.569 12.330 1.00 82.56 168 LEU A C 1
ATOM 1351 O O . LEU A 1 168 ? 4.234 8.940 11.321 1.00 82.56 168 LEU A O 1
ATOM 1355 N N . ILE A 1 169 ? 4.190 7.763 13.239 1.00 89.00 169 ILE A N 1
ATOM 1356 C CA . ILE A 1 169 ? 5.534 7.193 13.087 1.00 89.00 169 ILE A CA 1
ATOM 1357 C C . ILE A 1 169 ? 5.587 6.296 11.849 1.00 89.00 169 ILE A C 1
ATOM 1359 O O . ILE A 1 169 ? 6.439 6.516 10.990 1.00 89.00 169 ILE A O 1
ATOM 1363 N N . LEU A 1 170 ? 4.635 5.369 11.706 1.00 88.88 170 LEU A N 1
ATOM 1364 C CA . LEU A 1 170 ? 4.557 4.495 10.536 1.00 88.88 170 LEU A CA 1
ATOM 1365 C C . LEU A 1 170 ? 4.449 5.304 9.233 1.00 88.88 170 LEU A C 1
ATOM 1367 O O . LEU A 1 170 ? 5.152 5.034 8.260 1.00 88.88 170 LEU A O 1
ATOM 1371 N N . PHE A 1 171 ? 3.619 6.348 9.213 1.00 85.00 171 PHE A N 1
ATOM 1372 C CA . PHE A 1 171 ? 3.477 7.197 8.033 1.00 85.00 171 PHE A CA 1
ATOM 1373 C C . PHE A 1 171 ? 4.763 7.947 7.681 1.00 85.00 171 PHE A C 1
ATOM 1375 O O . PHE A 1 171 ? 5.125 8.067 6.507 1.00 85.00 171 PHE A O 1
ATOM 1382 N N . LYS A 1 172 ? 5.508 8.406 8.688 1.00 86.19 172 LYS A N 1
ATOM 1383 C CA . LYS A 1 172 ? 6.826 9.009 8.487 1.00 86.19 172 LYS A CA 1
ATOM 1384 C C . LYS A 1 172 ? 7.826 8.008 7.899 1.00 86.19 172 LYS A C 1
ATOM 1386 O O . LYS A 1 172 ? 8.605 8.376 7.022 1.00 86.19 172 LYS A O 1
ATOM 1391 N N . GLU A 1 173 ? 7.811 6.756 8.342 1.00 90.25 173 GLU A N 1
ATOM 1392 C CA . GLU A 1 173 ? 8.673 5.686 7.812 1.00 90.25 173 GLU A CA 1
ATOM 1393 C C . GLU A 1 173 ? 8.319 5.320 6.364 1.00 90.25 173 GLU A C 1
ATOM 1395 O O . GLU A 1 173 ? 9.194 5.140 5.520 1.00 90.25 173 GLU A O 1
ATOM 1400 N N . MET A 1 174 ? 7.035 5.289 6.022 1.00 87.62 174 MET A N 1
ATOM 1401 C CA . MET A 1 174 ? 6.591 5.095 4.640 1.00 87.62 174 MET A CA 1
ATOM 1402 C C . MET A 1 174 ? 6.989 6.269 3.723 1.00 87.62 174 MET A C 1
ATOM 1404 O O . MET A 1 174 ? 7.123 6.077 2.514 1.00 87.62 174 MET A O 1
ATOM 1408 N N . SER A 1 175 ? 7.183 7.473 4.281 1.00 84.81 175 SER A N 1
ATOM 1409 C CA . SER A 1 175 ? 7.428 8.723 3.536 1.00 84.81 175 SER A CA 1
ATOM 1410 C C . SER A 1 175 ? 8.910 9.032 3.318 1.00 84.81 175 SER A C 1
ATOM 1412 O O . SER A 1 175 ? 9.237 10.124 2.857 1.00 84.81 175 SER A O 1
ATOM 1414 N N . GLN A 1 176 ? 9.822 8.121 3.673 1.00 89.06 176 GLN A N 1
ATOM 1415 C CA . GLN A 1 176 ? 11.259 8.378 3.550 1.00 89.06 176 GLN A CA 1
ATOM 1416 C C . GLN A 1 176 ? 11.643 8.708 2.103 1.00 89.06 176 GLN A C 1
ATOM 1418 O O . GLN A 1 176 ? 11.232 8.023 1.165 1.00 89.06 176 GLN A O 1
ATOM 1423 N N . GLU A 1 177 ? 12.467 9.738 1.906 1.00 86.94 177 GLU A N 1
ATOM 1424 C CA . GLU A 1 177 ? 12.927 10.116 0.564 1.00 86.94 177 GLU A CA 1
ATOM 1425 C C . GLU A 1 177 ? 13.732 8.987 -0.080 1.00 86.94 177 GLU A C 1
ATOM 1427 O O . GLU A 1 177 ? 13.531 8.665 -1.250 1.00 86.94 177 GLU A O 1
ATOM 1432 N N . ILE A 1 178 ? 14.583 8.333 0.715 1.00 89.88 178 ILE A N 1
ATOM 1433 C CA . ILE A 1 178 ? 15.412 7.211 0.286 1.00 89.88 178 ILE A CA 1
ATOM 1434 C C . ILE A 1 178 ? 14.537 5.946 0.202 1.00 89.88 178 ILE A C 1
ATOM 1436 O O . ILE A 1 178 ? 14.077 5.453 1.236 1.00 89.88 178 ILE A O 1
ATOM 1440 N N . PRO A 1 179 ? 14.336 5.347 -0.991 1.00 90.19 179 PRO A N 1
ATOM 1441 C CA . PRO A 1 179 ? 13.387 4.244 -1.160 1.00 90.19 179 PRO A CA 1
ATOM 1442 C C . PRO A 1 179 ? 13.709 3.018 -0.309 1.00 90.19 179 PRO A C 1
ATOM 1444 O O . PRO A 1 179 ? 12.798 2.348 0.171 1.00 90.19 179 PRO A O 1
ATOM 1447 N N . THR A 1 180 ? 14.994 2.721 -0.094 1.00 91.38 180 THR A N 1
ATOM 1448 C CA . THR A 1 180 ? 15.459 1.579 0.710 1.00 91.38 180 THR A CA 1
ATOM 1449 C C . THR A 1 180 ? 15.172 1.722 2.205 1.00 91.38 180 THR A C 1
ATOM 1451 O O . THR A 1 180 ? 15.203 0.719 2.911 1.00 91.38 180 THR A O 1
ATOM 1454 N N . GLN A 1 181 ? 14.847 2.927 2.682 1.00 92.50 181 GLN A N 1
ATOM 1455 C CA . GLN A 1 181 ? 14.472 3.181 4.076 1.00 92.50 181 GLN A CA 1
ATOM 1456 C C . GLN A 1 181 ? 12.971 3.033 4.337 1.00 92.50 181 GLN A C 1
ATOM 1458 O O . GLN A 1 181 ? 12.560 2.987 5.491 1.00 92.50 181 GLN A O 1
ATOM 1463 N N . ARG A 1 182 ? 12.144 2.946 3.289 1.00 91.88 182 ARG A N 1
ATOM 1464 C CA . ARG A 1 182 ? 10.706 2.698 3.449 1.00 91.88 182 ARG A CA 1
ATOM 1465 C C . ARG A 1 182 ? 10.468 1.250 3.915 1.00 91.88 182 ARG A C 1
ATOM 1467 O O . ARG A 1 182 ? 11.231 0.366 3.533 1.00 91.88 182 ARG A O 1
ATOM 1474 N N . PRO A 1 183 ? 9.437 0.938 4.698 1.00 93.50 183 PRO A N 1
ATOM 1475 C CA . PRO A 1 183 ? 9.017 -0.451 4.884 1.00 93.50 183 PRO A CA 1
ATOM 1476 C C . PRO A 1 183 ? 8.485 -1.038 3.565 1.00 93.50 183 PRO A C 1
ATOM 1478 O O . PRO A 1 183 ? 8.092 -0.286 2.676 1.00 93.50 183 PRO A O 1
ATOM 1481 N N . LEU A 1 184 ? 8.458 -2.364 3.422 1.00 92.31 184 LEU A N 1
ATOM 1482 C CA . LEU A 1 184 ? 7.669 -3.104 2.431 1.00 92.31 184 LEU A CA 1
ATOM 1483 C C . LEU A 1 184 ? 6.192 -3.145 2.849 1.00 92.31 184 LEU A C 1
ATOM 1485 O O . LEU A 1 184 ? 5.862 -3.003 4.021 1.00 92.31 184 LEU A O 1
ATOM 1489 N N . MET A 1 185 ? 5.273 -3.341 1.898 1.00 91.06 185 MET A N 1
ATOM 1490 C CA . MET A 1 185 ? 3.847 -3.212 2.214 1.00 91.06 185 MET A CA 1
ATOM 1491 C C . MET A 1 185 ? 3.348 -4.318 3.153 1.00 91.06 185 MET A C 1
ATOM 1493 O O . MET A 1 185 ? 2.435 -4.098 3.943 1.00 91.06 185 MET A O 1
ATOM 1497 N N . ALA A 1 186 ? 3.992 -5.487 3.121 1.00 92.12 186 ALA A N 1
ATOM 1498 C CA . ALA A 1 186 ? 3.767 -6.529 4.118 1.00 92.12 186 ALA A CA 1
ATOM 1499 C C . ALA A 1 186 ? 4.101 -6.034 5.538 1.00 92.12 186 ALA A C 1
ATOM 1501 O O . ALA A 1 186 ? 3.291 -6.200 6.443 1.00 92.12 186 ALA A O 1
ATOM 1502 N N . GLU A 1 187 ? 5.238 -5.353 5.710 1.00 93.81 187 GLU A N 1
ATOM 1503 C CA . GLU A 1 187 ? 5.675 -4.798 6.999 1.00 93.81 187 GLU A CA 1
ATOM 1504 C C . GLU A 1 187 ? 4.733 -3.676 7.471 1.00 93.81 187 GLU A C 1
ATOM 1506 O O . GLU A 1 187 ? 4.360 -3.622 8.644 1.00 93.81 187 GLU A O 1
ATOM 1511 N N . VAL A 1 188 ? 4.285 -2.811 6.549 1.00 90.81 188 VAL A N 1
ATOM 1512 C CA . VAL A 1 188 ? 3.260 -1.785 6.824 1.00 90.81 188 VAL A CA 1
ATOM 1513 C C . VAL A 1 188 ? 1.975 -2.432 7.330 1.00 90.81 188 VAL A C 1
ATOM 1515 O O . VAL A 1 188 ? 1.454 -2.039 8.374 1.00 90.81 188 VAL A O 1
ATOM 1518 N N . TYR A 1 189 ? 1.472 -3.435 6.611 1.00 89.75 189 TYR 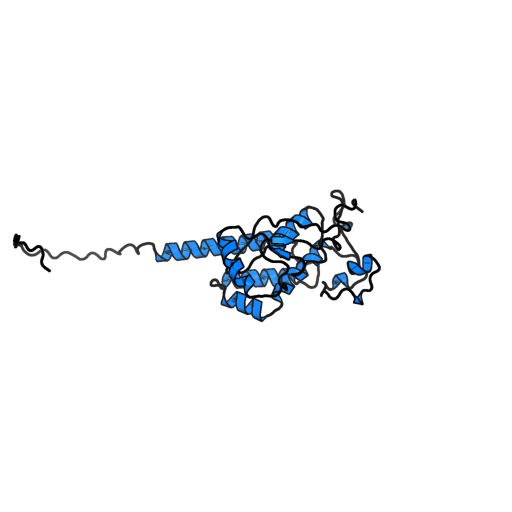A N 1
ATOM 1519 C CA . TYR A 1 189 ? 0.223 -4.103 6.950 1.00 89.75 189 TYR A CA 1
ATOM 1520 C C . TYR A 1 189 ? 0.299 -4.808 8.313 1.00 89.75 189 TYR A C 1
ATOM 1522 O O . TYR A 1 189 ? -0.591 -4.629 9.145 1.00 89.75 189 TYR A O 1
ATOM 1530 N N . GLU A 1 190 ? 1.386 -5.527 8.598 1.00 92.19 190 GLU A N 1
ATOM 1531 C CA . GLU A 1 190 ? 1.611 -6.169 9.901 1.00 92.19 190 GLU A CA 1
ATOM 1532 C C . GLU A 1 190 ? 1.704 -5.150 11.050 1.00 92.19 190 GLU A C 1
ATOM 1534 O O . GLU A 1 190 ? 1.142 -5.357 12.136 1.00 92.19 190 GLU A O 1
ATOM 1539 N N . THR A 1 191 ? 2.366 -4.015 10.808 1.00 92.50 191 THR A N 1
ATOM 1540 C CA . THR A 1 191 ? 2.478 -2.926 11.787 1.00 92.50 191 THR A CA 1
ATOM 1541 C C . THR A 1 191 ? 1.110 -2.314 12.077 1.00 92.50 191 THR A C 1
ATOM 1543 O O . THR A 1 191 ? 0.748 -2.148 13.243 1.00 92.50 191 THR A O 1
ATOM 1546 N N . LEU A 1 192 ? 0.304 -2.052 11.044 1.00 88.31 192 LEU A N 1
ATOM 1547 C CA . LEU A 1 192 ? -1.066 -1.550 11.189 1.00 88.31 192 LEU A CA 1
ATOM 1548 C C . LEU A 1 192 ? -1.950 -2.515 11.985 1.00 88.31 192 LEU A C 1
ATOM 1550 O O . LEU A 1 192 ? -2.636 -2.093 12.918 1.00 88.31 192 LEU A O 1
ATOM 1554 N N . GLN A 1 193 ? -1.907 -3.812 11.663 1.00 89.00 193 GLN A N 1
ATOM 1555 C CA . GLN A 1 193 ? -2.647 -4.835 12.406 1.00 89.00 193 GLN A CA 1
ATOM 1556 C C . GLN A 1 193 ? -2.260 -4.848 13.887 1.00 89.00 193 GLN A C 1
ATOM 1558 O O . GLN A 1 193 ? -3.126 -4.939 14.758 1.00 89.00 193 GLN A O 1
ATOM 1563 N N . THR A 1 194 ? -0.966 -4.723 14.179 1.00 92.19 194 THR A N 1
ATOM 1564 C CA . THR A 1 194 ? -0.452 -4.697 15.553 1.00 92.19 194 THR A CA 1
ATOM 1565 C C . THR A 1 194 ? -0.926 -3.459 16.307 1.00 92.19 194 THR A C 1
ATOM 1567 O O . THR A 1 194 ? -1.431 -3.586 17.423 1.00 92.19 194 THR A O 1
ATOM 1570 N N . ILE A 1 195 ? -0.832 -2.277 15.687 1.00 88.88 195 ILE A N 1
ATOM 1571 C CA . ILE A 1 195 ? -1.300 -1.012 16.268 1.00 88.88 195 ILE A CA 1
ATOM 1572 C C . ILE A 1 195 ? -2.776 -1.112 16.664 1.00 88.88 195 ILE A C 1
ATOM 1574 O O . ILE A 1 195 ? -3.137 -0.753 17.786 1.00 88.88 195 ILE A O 1
ATOM 1578 N N . ILE A 1 196 ? -3.625 -1.620 15.771 1.00 84.81 196 ILE A N 1
ATOM 1579 C CA . ILE A 1 196 ? -5.069 -1.707 16.014 1.00 84.81 196 ILE A CA 1
ATOM 1580 C C . ILE A 1 196 ? -5.391 -2.741 17.085 1.00 84.81 196 ILE A C 1
ATOM 1582 O O . ILE A 1 196 ? -6.090 -2.414 18.039 1.00 84.81 196 ILE A O 1
ATOM 1586 N N . ARG A 1 197 ? -4.824 -3.949 16.992 1.00 88.25 197 ARG A N 1
ATOM 1587 C CA . ARG A 1 197 ? -5.064 -5.018 17.971 1.00 88.25 197 ARG A CA 1
ATOM 1588 C C . ARG A 1 197 ? -4.729 -4.579 19.395 1.00 88.25 197 ARG A C 1
ATOM 1590 O O . ARG A 1 197 ? -5.508 -4.814 20.311 1.00 88.25 197 ARG A O 1
ATOM 1597 N N . GLU A 1 198 ? -3.576 -3.945 19.585 1.00 88.56 198 GLU A N 1
ATOM 1598 C CA . GLU A 1 198 ? -3.152 -3.468 20.906 1.00 88.56 198 GLU A CA 1
ATOM 1599 C C . GLU A 1 198 ? -4.016 -2.311 21.407 1.00 88.56 198 GLU A C 1
ATOM 1601 O O . GLU A 1 198 ? -4.259 -2.191 22.606 1.00 88.56 198 GLU A O 1
ATOM 1606 N N . THR A 1 199 ? -4.514 -1.476 20.495 1.00 84.69 199 THR A N 1
ATOM 1607 C CA . THR A 1 199 ? -5.444 -0.403 20.850 1.00 84.69 199 THR A CA 1
ATOM 1608 C C . THR A 1 199 ? -6.785 -0.962 21.319 1.00 84.69 199 THR A C 1
ATOM 1610 O O . THR A 1 199 ? -7.299 -0.531 22.351 1.00 84.69 199 THR A O 1
ATOM 1613 N N . ASP A 1 200 ? -7.323 -1.953 20.608 1.00 83.38 200 ASP A N 1
ATOM 1614 C CA . ASP A 1 200 ? -8.571 -2.622 20.977 1.00 83.38 200 ASP A CA 1
ATOM 1615 C C . ASP A 1 200 ? -8.441 -3.337 22.326 1.00 83.38 200 ASP A C 1
ATOM 1617 O O . ASP A 1 200 ? -9.329 -3.227 23.175 1.00 83.38 200 ASP A O 1
ATOM 1621 N N . GLN A 1 201 ? -7.314 -4.015 22.562 1.00 85.25 201 GLN A N 1
ATOM 1622 C CA . GLN A 1 201 ? -7.030 -4.659 23.843 1.00 85.25 201 GLN A CA 1
ATOM 1623 C C . GLN A 1 201 ? -6.965 -3.637 24.988 1.00 85.25 201 GLN A C 1
ATOM 1625 O O . GLN A 1 201 ? -7.634 -3.815 26.006 1.00 85.25 201 GLN A O 1
ATOM 1630 N N . ALA A 1 202 ? -6.227 -2.536 24.815 1.00 82.81 202 ALA A N 1
ATOM 1631 C CA . ALA A 1 202 ? -6.128 -1.488 25.830 1.00 82.81 202 ALA A CA 1
ATOM 1632 C C . ALA A 1 202 ? -7.495 -0.850 26.141 1.00 82.81 202 ALA A C 1
ATOM 1634 O O . ALA A 1 202 ? -7.803 -0.557 27.299 1.00 82.81 202 ALA A O 1
ATOM 1635 N N . ALA A 1 203 ? -8.345 -0.670 25.124 1.00 79.44 203 ALA A N 1
ATOM 1636 C CA . ALA A 1 203 ? -9.707 -0.188 25.318 1.00 79.44 203 ALA A CA 1
ATOM 1637 C C . ALA A 1 203 ? -10.540 -1.180 26.148 1.00 79.44 203 ALA A C 1
ATOM 1639 O O . ALA A 1 203 ? -11.205 -0.769 27.102 1.00 79.44 203 ALA A O 1
ATOM 1640 N N . GLN A 1 204 ? -10.481 -2.478 25.834 1.00 80.88 204 GLN A N 1
ATOM 1641 C CA . GLN A 1 204 ? -11.189 -3.526 26.580 1.00 80.88 204 GLN A CA 1
ATOM 1642 C C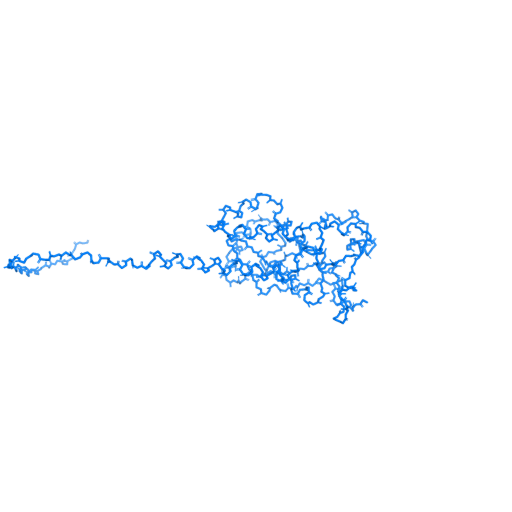 . GLN A 1 204 ? -10.750 -3.592 28.049 1.00 80.88 204 GLN A C 1
ATOM 1644 O O . GLN A 1 204 ? -11.602 -3.652 28.935 1.00 80.88 204 GLN A O 1
ATOM 1649 N N . GLU A 1 205 ? -9.445 -3.521 28.319 1.00 81.75 205 GLU A N 1
ATOM 1650 C CA . GLU A 1 205 ? -8.891 -3.519 29.678 1.00 81.75 205 GLU A CA 1
ATOM 1651 C C . GLU A 1 205 ? -9.327 -2.281 30.474 1.00 81.75 205 GLU A C 1
ATOM 1653 O O . GLU A 1 205 ? -9.735 -2.399 31.632 1.00 81.75 205 GLU A O 1
ATOM 1658 N N . HIS A 1 206 ? -9.331 -1.100 29.849 1.00 77.06 206 HIS A N 1
ATOM 1659 C CA . HIS A 1 206 ? -9.825 0.129 30.471 1.00 77.06 206 HIS A CA 1
ATOM 1660 C C . HIS A 1 206 ? -11.314 0.024 30.846 1.00 77.06 206 HIS A C 1
ATOM 1662 O O . HIS A 1 206 ? -11.704 0.401 31.952 1.00 77.06 206 HIS A O 1
ATOM 1668 N N . TYR A 1 207 ? -12.153 -0.533 29.965 1.00 72.25 207 TYR A N 1
ATOM 1669 C CA . TYR A 1 207 ? -13.563 -0.780 30.280 1.00 72.25 207 TYR A CA 1
ATOM 1670 C C . TYR A 1 207 ? -13.732 -1.820 31.396 1.00 72.25 207 TYR A C 1
ATOM 1672 O O . TYR A 1 207 ? -14.506 -1.588 32.325 1.00 72.25 207 TYR A O 1
ATOM 1680 N N . ALA A 1 208 ? -12.988 -2.926 31.367 1.00 72.19 208 ALA A N 1
ATOM 1681 C CA . ALA A 1 208 ? -13.033 -3.934 32.425 1.00 72.19 208 ALA A CA 1
ATOM 1682 C C . ALA A 1 208 ? -12.625 -3.352 33.793 1.00 72.19 208 ALA A C 1
ATOM 1684 O O . ALA A 1 208 ? -13.288 -3.615 34.794 1.00 72.19 208 ALA A O 1
ATOM 1685 N N . GLY A 1 209 ? -11.602 -2.493 33.840 1.00 70.12 209 GLY A N 1
ATOM 1686 C CA . GLY A 1 209 ? -11.147 -1.835 35.070 1.00 70.12 209 GLY A CA 1
ATOM 1687 C C . GLY A 1 209 ? -12.138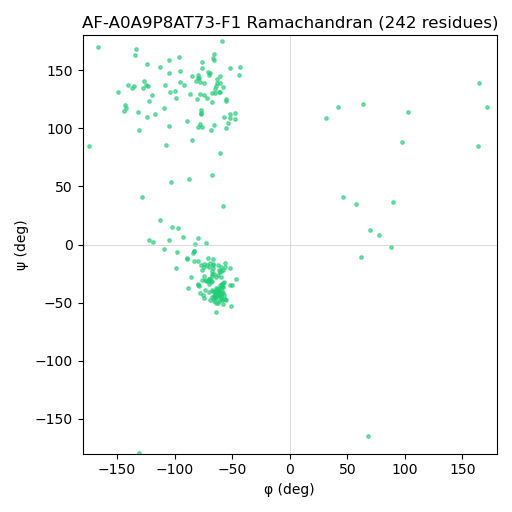 -0.828 35.670 1.00 70.12 209 GLY A C 1
ATOM 1688 O O . GLY A 1 209 ? -12.121 -0.612 36.880 1.00 70.12 209 GLY A O 1
ATOM 1689 N N . ILE A 1 210 ? -13.023 -0.236 34.858 1.00 68.38 210 ILE A N 1
ATOM 1690 C CA . ILE A 1 210 ? -14.087 0.670 35.331 1.00 68.38 210 ILE A CA 1
ATOM 1691 C C . ILE A 1 210 ? -15.279 -0.108 35.907 1.00 68.38 210 ILE A C 1
ATOM 1693 O O . ILE A 1 210 ? -15.915 0.359 36.852 1.00 68.38 210 ILE A O 1
ATOM 1697 N N . TYR A 1 211 ? -15.593 -1.276 35.342 1.00 58.06 211 TYR A N 1
ATOM 1698 C CA . TYR A 1 211 ? -16.796 -2.044 35.682 1.00 58.06 211 TYR A CA 1
ATOM 1699 C C . TYR A 1 211 ? -16.572 -3.185 36.681 1.00 58.06 211 TYR A C 1
ATOM 1701 O O . TYR A 1 211 ? -17.548 -3.774 37.147 1.00 58.06 211 TYR A O 1
ATOM 1709 N N . LEU A 1 212 ? -15.329 -3.487 37.062 1.00 48.66 212 LEU A N 1
ATOM 1710 C CA . LEU A 1 212 ? -15.084 -4.363 38.204 1.00 48.66 212 LEU A CA 1
ATOM 1711 C C . LEU A 1 212 ? -15.440 -3.617 39.503 1.00 48.66 212 LEU A C 1
ATOM 1713 O O . LEU A 1 212 ? -14.930 -2.514 39.729 1.00 48.66 212 LEU A O 1
ATOM 1717 N N . PRO A 1 213 ? -16.306 -4.179 40.374 1.00 49.56 213 PRO A N 1
ATOM 1718 C CA . PRO A 1 213 ? -16.588 -3.583 41.669 1.00 49.56 213 PRO A CA 1
ATOM 1719 C C . PRO A 1 213 ? -15.262 -3.395 42.398 1.00 49.56 213 PRO A C 1
ATOM 1721 O O . PRO A 1 213 ? -14.527 -4.363 42.593 1.00 49.56 213 PRO A O 1
ATOM 1724 N N . ARG A 1 214 ? -14.948 -2.160 42.810 1.00 51.69 214 ARG A N 1
ATOM 1725 C CA . ARG A 1 214 ? -13.910 -1.947 43.822 1.00 51.69 214 ARG A CA 1
ATOM 1726 C C . ARG A 1 214 ? -14.280 -2.848 44.984 1.00 51.69 214 ARG A C 1
ATOM 1728 O O . ARG A 1 214 ? -15.318 -2.607 45.601 1.00 51.69 214 ARG A O 1
ATOM 1735 N N . GLU A 1 215 ? -13.473 -3.877 45.239 1.00 55.09 215 GLU A N 1
ATOM 1736 C CA . GLU A 1 215 ? -13.632 -4.714 46.418 1.00 55.09 215 GLU A CA 1
ATOM 1737 C C . GLU A 1 215 ? -13.800 -3.771 47.599 1.00 55.09 215 GLU A C 1
ATOM 1739 O O . GLU A 1 215 ? -12.923 -2.951 47.904 1.00 55.09 215 GLU A O 1
ATOM 1744 N N . SER A 1 216 ? -14.999 -3.809 48.176 1.00 51.62 216 SER A N 1
ATOM 1745 C CA . SER A 1 216 ? -15.348 -3.036 49.346 1.00 51.62 216 SER A CA 1
ATOM 1746 C C . SER A 1 216 ? -14.297 -3.369 50.385 1.00 51.62 216 SER A C 1
ATOM 1748 O O . SER A 1 216 ? -14.299 -4.467 50.942 1.00 51.62 216 SER A O 1
ATOM 1750 N N . HIS A 1 217 ? -13.371 -2.437 50.610 1.00 47.66 217 HIS A N 1
ATOM 1751 C CA . HIS A 1 217 ? -12.530 -2.455 51.786 1.00 47.66 217 HIS A CA 1
ATOM 1752 C C . HIS A 1 217 ? -13.493 -2.499 52.965 1.00 47.66 217 HIS A C 1
ATOM 1754 O O . HIS A 1 217 ? -14.076 -1.478 53.338 1.00 47.66 217 HIS A O 1
ATOM 1760 N N . ASN A 1 218 ? -13.678 -3.701 53.509 1.00 49.16 218 ASN A N 1
ATOM 1761 C CA . ASN A 1 218 ? -14.256 -3.946 54.813 1.00 49.16 218 ASN A CA 1
ATOM 1762 C C . ASN A 1 218 ? -13.342 -3.248 55.825 1.00 49.16 218 ASN A C 1
ATOM 1764 O O . ASN A 1 218 ? -12.499 -3.862 56.472 1.00 49.16 218 ASN A O 1
ATOM 1768 N N . ARG A 1 219 ? -13.492 -1.927 55.951 1.00 47.41 219 ARG A N 1
ATOM 1769 C CA . ARG A 1 219 ? -13.177 -1.243 57.194 1.00 47.41 219 ARG A CA 1
ATOM 1770 C C . ARG A 1 219 ? -14.193 -1.777 58.185 1.00 47.41 219 ARG A C 1
ATOM 1772 O O . ARG A 1 219 ? -15.371 -1.443 58.097 1.00 47.41 219 ARG A O 1
ATOM 1779 N N . GLY A 1 220 ? -13.722 -2.683 59.038 1.00 44.34 220 GLY A N 1
ATOM 1780 C CA . GLY A 1 220 ? -14.493 -3.264 60.121 1.00 44.34 220 GLY A CA 1
ATOM 1781 C C . GLY A 1 220 ? -15.203 -2.161 60.889 1.00 44.34 220 GLY A C 1
ATOM 1782 O O . GLY A 1 220 ? -14.573 -1.374 61.588 1.00 44.34 220 GLY A O 1
ATOM 1783 N N . VAL A 1 221 ? -16.520 -2.096 60.717 1.00 42.66 221 VAL A N 1
ATOM 1784 C CA . VAL A 1 221 ? -17.390 -1.412 61.661 1.00 42.66 221 VAL A CA 1
ATOM 1785 C C . VAL A 1 221 ? -17.572 -2.394 62.803 1.00 42.66 221 VAL A C 1
ATOM 1787 O O . VAL A 1 221 ? -18.287 -3.391 62.690 1.00 42.66 221 VAL A O 1
ATOM 1790 N N . GLU A 1 222 ? -16.832 -2.133 63.870 1.00 43.56 222 GLU A N 1
ATOM 1791 C CA . GLU A 1 222 ? -17.007 -2.719 65.187 1.00 43.56 222 GLU A CA 1
ATOM 1792 C C . GLU A 1 222 ? -18.481 -2.531 65.590 1.00 43.56 222 GLU A C 1
ATOM 1794 O O . GLU A 1 222 ? -18.962 -1.411 65.773 1.00 43.56 222 GLU A O 1
ATOM 1799 N N . LYS A 1 223 ? -19.251 -3.626 65.603 1.00 42.06 223 LYS A N 1
ATOM 1800 C CA . LYS A 1 223 ? -20.653 -3.607 66.028 1.00 42.06 223 LYS A CA 1
ATOM 1801 C C . LYS A 1 223 ? -20.689 -3.520 67.549 1.00 42.06 223 LYS A C 1
ATOM 1803 O O . LYS A 1 223 ? -20.517 -4.533 68.224 1.00 42.06 223 LYS A O 1
ATOM 1808 N N . ASP A 1 224 ? -20.935 -2.316 68.061 1.00 41.00 224 ASP A N 1
ATOM 1809 C CA . ASP A 1 224 ? -21.344 -2.127 69.450 1.00 41.00 224 ASP A CA 1
ATOM 1810 C C . ASP A 1 224 ? -22.722 -2.776 69.659 1.00 41.00 224 ASP A C 1
ATOM 1812 O O . ASP A 1 224 ? -23.638 -2.684 68.836 1.00 41.00 224 ASP A O 1
ATOM 1816 N N . ASN A 1 225 ? -22.820 -3.520 70.749 1.00 44.50 225 ASN A N 1
ATOM 1817 C CA . ASN A 1 225 ? -23.762 -4.605 70.943 1.00 44.50 225 ASN A CA 1
ATOM 1818 C C . ASN A 1 225 ? -24.830 -4.149 71.942 1.00 44.50 225 ASN A C 1
ATOM 1820 O O . ASN A 1 225 ? -24.686 -4.377 73.141 1.00 44.50 225 ASN A O 1
ATOM 1824 N N . ARG A 1 226 ? -25.888 -3.464 71.483 1.00 38.16 226 ARG A N 1
ATOM 1825 C CA . ARG A 1 226 ? -27.009 -3.062 72.353 1.00 38.16 226 ARG A CA 1
ATOM 1826 C C . ARG A 1 226 ? -28.368 -3.116 71.649 1.00 38.16 226 ARG A C 1
ATOM 1828 O O . ARG A 1 226 ? -28.661 -2.293 70.795 1.00 38.16 226 ARG A O 1
ATOM 1835 N N . GLY A 1 227 ? -29.221 -4.022 72.136 1.00 34.69 227 GLY A N 1
ATOM 1836 C CA . GLY A 1 227 ? -30.631 -3.707 72.401 1.00 34.69 227 GLY A CA 1
ATOM 1837 C C . GLY A 1 227 ? -31.677 -4.075 71.342 1.00 34.69 227 GLY A C 1
ATOM 1838 O O . GLY A 1 227 ? -32.039 -3.247 70.526 1.00 34.69 227 GLY A O 1
ATOM 1839 N N . VAL A 1 228 ? -32.196 -5.304 71.437 1.00 34.56 228 VAL A N 1
ATOM 1840 C CA . VAL A 1 228 ? -33.633 -5.669 71.540 1.00 34.56 228 VAL A CA 1
ATOM 1841 C C . VAL A 1 228 ? -34.671 -4.932 70.650 1.00 34.56 228 VAL A C 1
ATOM 1843 O O . VAL A 1 228 ? -34.931 -3.744 70.805 1.00 34.56 228 VAL A O 1
ATOM 1846 N N . LEU A 1 229 ? -35.347 -5.723 69.797 1.00 35.75 229 LEU A N 1
ATOM 1847 C CA . LEU A 1 229 ? -36.557 -5.427 68.994 1.00 35.75 229 LEU A CA 1
ATOM 1848 C C . LEU A 1 229 ? -37.823 -5.172 69.859 1.00 35.75 229 LEU A C 1
ATOM 1850 O O . LEU A 1 229 ? -37.858 -5.591 71.015 1.00 35.75 229 LEU A O 1
ATOM 1854 N N . PRO A 1 230 ? -38.904 -4.581 69.300 1.00 44.38 230 PRO A N 1
ATOM 1855 C CA . PRO A 1 230 ? -39.937 -5.409 68.645 1.00 44.38 230 PRO A CA 1
ATOM 1856 C C . PRO A 1 230 ? -40.433 -4.834 67.301 1.00 44.38 230 PRO A C 1
ATOM 1858 O O . PRO A 1 230 ? -40.599 -3.632 67.129 1.00 44.38 230 PRO A O 1
ATOM 1861 N N . MET A 1 231 ? -40.552 -5.681 66.273 1.00 32.47 231 MET A N 1
ATOM 1862 C CA . MET A 1 231 ? -41.826 -6.121 65.670 1.00 32.47 231 MET A CA 1
ATOM 1863 C C . MET A 1 231 ? -42.973 -5.099 65.708 1.00 32.47 231 MET A C 1
ATOM 1865 O O . MET A 1 231 ? -43.638 -4.939 66.728 1.00 32.47 231 MET A O 1
ATOM 1869 N N . VAL A 1 232 ? -43.298 -4.554 64.534 1.00 35.81 232 VAL A N 1
ATOM 1870 C CA . VAL A 1 232 ? -44.661 -4.131 64.202 1.00 35.81 232 VAL A CA 1
ATOM 1871 C C . VAL A 1 232 ? -45.057 -4.845 62.915 1.00 35.81 232 VAL A C 1
ATOM 1873 O O . VAL A 1 232 ? -44.513 -4.589 61.843 1.00 35.81 232 VAL A O 1
ATOM 1876 N N . VAL A 1 233 ? -45.980 -5.788 63.072 1.00 37.31 233 VAL A N 1
ATOM 1877 C CA . VAL A 1 233 ? -46.772 -6.400 62.007 1.00 37.31 233 VAL A CA 1
ATOM 1878 C C . VAL A 1 233 ? -47.873 -5.406 61.646 1.00 37.31 233 VAL A C 1
ATOM 1880 O O . VAL A 1 233 ? -48.581 -4.944 62.539 1.00 37.31 233 VAL A O 1
ATOM 1883 N N . VAL A 1 234 ? -48.045 -5.100 60.361 1.00 37.81 234 VAL A N 1
ATOM 1884 C CA . VAL A 1 234 ? -49.294 -4.519 59.854 1.00 37.81 234 VAL A CA 1
ATOM 1885 C C . VAL A 1 234 ? -49.715 -5.315 58.626 1.00 37.81 234 VAL A C 1
ATOM 1887 O O . VAL A 1 234 ? -49.206 -5.099 57.529 1.00 37.81 234 VAL A O 1
ATOM 1890 N N . ASP A 1 235 ? -50.641 -6.245 58.845 1.00 36.91 235 ASP A N 1
ATOM 1891 C CA . ASP A 1 235 ? -51.540 -6.753 57.813 1.00 36.91 235 ASP A CA 1
ATOM 1892 C C . ASP A 1 235 ? -52.699 -5.764 57.640 1.00 36.91 235 ASP A C 1
ATOM 1894 O O . ASP A 1 235 ? -53.228 -5.230 58.618 1.00 36.91 235 ASP A O 1
ATOM 1898 N N . GLY A 1 236 ? -53.121 -5.537 56.397 1.00 34.72 236 GLY A N 1
ATOM 1899 C CA . GLY A 1 236 ? -54.266 -4.683 56.089 1.00 34.72 236 GLY A CA 1
ATOM 1900 C C . GLY A 1 236 ? -54.633 -4.701 54.611 1.00 34.72 236 GLY A C 1
ATOM 1901 O O . GLY A 1 236 ? -54.213 -3.841 53.844 1.00 34.72 236 GLY A O 1
ATOM 1902 N N . ALA A 1 237 ? -55.424 -5.698 54.222 1.00 39.91 237 ALA A N 1
ATOM 1903 C CA . ALA A 1 237 ? -56.084 -5.800 52.927 1.00 39.91 237 ALA A CA 1
ATOM 1904 C C . ALA A 1 237 ? -57.285 -4.840 52.806 1.00 39.91 237 ALA A C 1
ATOM 1906 O O . ALA A 1 237 ? -58.094 -4.769 53.723 1.00 39.91 237 ALA A O 1
ATOM 1907 N N . SER A 1 238 ? -57.440 -4.194 51.643 1.00 41.25 238 SER A N 1
ATOM 1908 C CA . SER A 1 238 ? -58.708 -3.802 50.978 1.00 41.25 238 SER A CA 1
ATOM 1909 C C . SER A 1 238 ? -58.327 -2.905 49.790 1.00 41.25 238 SER A C 1
ATOM 1911 O O . SER A 1 238 ? -57.633 -1.918 49.988 1.00 41.25 238 SER A O 1
ATOM 1913 N N . GLY A 1 239 ? -58.602 -3.217 48.524 1.00 34.72 239 GLY A N 1
ATOM 1914 C CA . GLY A 1 239 ? -59.927 -3.422 47.942 1.00 34.72 239 GLY A CA 1
ATOM 1915 C C . GLY A 1 239 ? -60.300 -2.167 47.140 1.00 34.72 239 GLY A C 1
ATOM 1916 O O . GLY A 1 239 ? -60.455 -1.103 47.726 1.00 34.72 239 GLY A O 1
ATOM 1917 N N . GLY A 1 240 ? -60.428 -2.267 45.811 1.00 33.03 240 GLY A N 1
ATOM 1918 C CA . GLY A 1 240 ? -60.922 -1.147 44.999 1.00 33.03 240 GLY A CA 1
ATOM 1919 C C . GLY A 1 240 ? -60.652 -1.255 43.501 1.00 33.03 240 GLY A C 1
ATOM 1920 O O . GLY A 1 240 ? -59.686 -0.696 42.995 1.00 33.03 240 GLY A O 1
ATOM 1921 N N . SER A 1 241 ? -61.538 -1.949 42.788 1.00 35.72 241 SER A N 1
ATOM 1922 C CA . SER A 1 241 ? -61.650 -1.939 41.328 1.00 35.72 241 SER A CA 1
ATOM 1923 C C . SER A 1 241 ? -62.710 -0.923 40.859 1.00 35.72 241 SER A C 1
ATOM 1925 O O . SER A 1 241 ? -63.806 -0.918 41.409 1.00 35.72 241 SER A O 1
ATOM 1927 N N . VAL A 1 242 ? -62.403 -0.206 39.770 1.00 37.66 242 VAL A N 1
ATOM 1928 C CA . VAL A 1 242 ? -63.287 0.258 38.667 1.00 37.66 242 VAL A CA 1
ATOM 1929 C C . VAL A 1 242 ? -64.432 1.256 38.949 1.00 37.66 242 VAL A C 1
ATOM 1931 O O . VAL A 1 242 ? -65.410 0.933 39.617 1.00 37.66 242 VAL A O 1
ATOM 1934 N N . LYS A 1 243 ? -64.352 2.414 38.264 1.00 38.41 243 LYS A N 1
ATOM 1935 C CA . LYS A 1 243 ? -65.348 3.134 37.407 1.00 38.41 243 LYS A CA 1
ATOM 1936 C C . LYS A 1 243 ? -64.828 4.581 37.221 1.00 38.41 243 LYS A C 1
ATOM 1938 O O . LYS A 1 243 ? -64.325 5.133 38.190 1.00 38.41 243 LYS A O 1
ATOM 1943 N N . MET A 1 244 ? -64.873 5.266 36.076 1.00 41.72 244 MET A N 1
ATOM 1944 C CA . MET A 1 244 ? -65.538 5.112 34.771 1.00 41.72 244 MET A CA 1
ATOM 1945 C C . MET A 1 244 ? -64.541 5.350 33.633 1.00 41.72 244 MET A C 1
ATOM 1947 O O . MET A 1 244 ? -63.553 6.077 33.878 1.00 41.72 244 MET A O 1
#

InterPro domains:
  IPR011009 Protein kinase-like domain superfamily [SSF56112] (28-199)

Foldseek 3Di:
DPDPPPAPDWDKDWQPDFQDD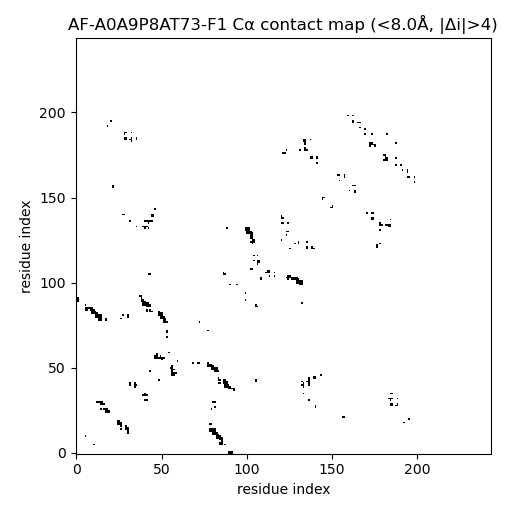LRDTDSLLSVLLVCVVQLKQQLDDAQQQKQKPLDHGPPDDPPPVVVVSVVVCVVDPIIIIGTRSNQMDGDDPPDDQVRQWDAAHSVVVVVDDPVVPPDDWQPRNHDRDIDHSQLGSLQHVLVVVVPVVNLVVLCVSPPDNVLSVLVVVLSVQSNDSPSVSHDGSVVSVVSSVVSVVVVVVVVVVVVVVVPPPPPPPCPDPPDDDDDDDDDDDDDDDDDDDDDD